Protein AF-A0AAU4QIF9-F1 (afdb_monomer)

Radius of gyration: 19.58 Å; Cα contacts (8 Å, |Δi|>4): 672; chains: 1; bounding box: 44×50×63 Å

Mean predicted aligned error: 5.49 Å

pLDDT: mean 91.84, std 13.31, range [31.39, 98.75]

Structure (mmCIF, N/CA/C/O backbone):
data_AF-A0AAU4QIF9-F1
#
_entry.id   AF-A0AAU4QIF9-F1
#
loop_
_atom_site.group_PDB
_atom_site.id
_atom_site.type_symbol
_atom_site.label_atom_id
_atom_site.label_alt_id
_atom_site.label_comp_id
_atom_site.label_asym_id
_atom_site.label_entity_id
_atom_site.label_seq_id
_atom_site.pdbx_PDB_ins_code
_atom_site.Cartn_x
_atom_site.Cartn_y
_atom_site.Cartn_z
_atom_site.occupancy
_atom_site.B_iso_or_equiv
_atom_site.auth_seq_id
_atom_site.auth_comp_id
_atom_site.auth_asym_id
_atom_site.auth_atom_id
_atom_site.pdbx_PDB_model_num
ATOM 1 N N . MET A 1 1 ? 6.446 5.206 -1.201 1.00 56.91 1 MET A N 1
ATOM 2 C CA . MET A 1 1 ? 7.375 6.109 -0.445 1.00 56.91 1 MET A CA 1
ATOM 3 C C . MET A 1 1 ? 7.806 5.421 0.850 1.00 56.91 1 MET A C 1
ATOM 5 O O . MET A 1 1 ? 7.033 5.364 1.799 1.00 56.91 1 MET A O 1
ATOM 9 N N . LYS A 1 2 ? 9.016 4.847 0.883 1.00 58.34 2 LYS A N 1
ATOM 10 C CA . LYS A 1 2 ? 9.447 3.950 1.972 1.00 58.34 2 LYS A CA 1
ATOM 11 C C . LYS A 1 2 ? 9.928 4.710 3.211 1.00 58.34 2 LYS A C 1
ATOM 13 O O . LYS A 1 2 ? 10.747 5.623 3.102 1.00 58.34 2 LYS A O 1
ATOM 18 N N . ILE A 1 3 ? 9.462 4.294 4.386 1.00 60.69 3 ILE A N 1
ATOM 19 C CA . ILE A 1 3 ? 9.915 4.840 5.671 1.00 60.69 3 ILE A CA 1
ATOM 20 C C . ILE A 1 3 ? 11.332 4.324 5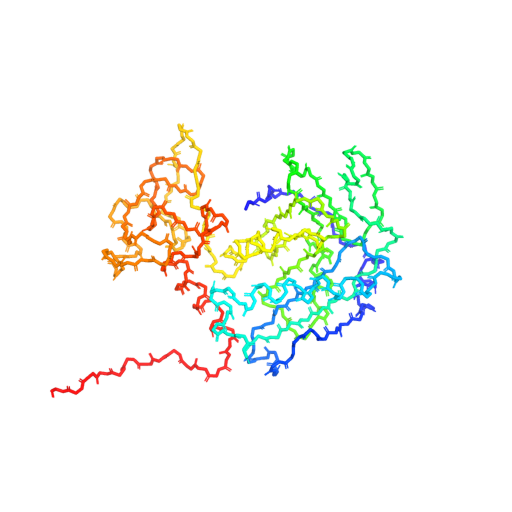.983 1.00 60.69 3 ILE A C 1
ATOM 22 O O . ILE A 1 3 ? 11.599 3.128 5.825 1.00 60.69 3 ILE A O 1
ATOM 26 N N . PRO A 1 4 ? 12.271 5.187 6.417 1.00 55.44 4 PRO A N 1
ATOM 27 C CA . PRO A 1 4 ? 13.568 4.731 6.902 1.00 55.44 4 PRO A CA 1
ATOM 28 C C . PRO A 1 4 ? 13.375 3.846 8.137 1.00 55.44 4 PRO A C 1
ATOM 30 O O . PRO A 1 4 ? 12.692 4.236 9.076 1.00 55.44 4 PRO A O 1
ATOM 33 N N . ARG A 1 5 ? 13.998 2.663 8.143 1.00 53.84 5 ARG A N 1
ATOM 34 C CA . ARG A 1 5 ? 13.892 1.680 9.231 1.00 53.84 5 ARG A CA 1
ATOM 35 C C . ARG A 1 5 ? 14.355 2.310 10.554 1.00 53.84 5 ARG A C 1
ATOM 37 O O . ARG A 1 5 ? 15.558 2.461 10.771 1.00 53.84 5 ARG A O 1
ATOM 44 N N . GLN A 1 6 ? 13.421 2.694 11.419 1.00 54.91 6 GLN A N 1
ATOM 45 C CA . GLN A 1 6 ? 13.709 3.120 12.788 1.00 54.91 6 GLN A CA 1
ATOM 46 C C . GLN A 1 6 ? 13.493 1.938 13.737 1.00 54.91 6 GLN A C 1
ATOM 48 O O . GLN A 1 6 ? 12.706 1.038 13.456 1.00 54.91 6 GLN A O 1
ATOM 53 N N . ALA A 1 7 ? 14.244 1.894 14.838 1.00 57.19 7 ALA A N 1
ATOM 54 C CA . ALA A 1 7 ? 14.015 0.896 15.874 1.00 57.19 7 ALA A CA 1
ATOM 55 C C . ALA A 1 7 ? 12.736 1.274 16.630 1.00 57.19 7 ALA A C 1
ATOM 57 O O . ALA A 1 7 ? 12.753 2.185 17.455 1.00 57.19 7 ALA A O 1
ATOM 58 N N . GLU A 1 8 ? 11.635 0.599 16.317 1.00 72.31 8 GLU A N 1
ATOM 59 C CA . GLU A 1 8 ? 10.369 0.785 17.019 1.00 72.31 8 GLU A CA 1
ATOM 60 C C . GLU A 1 8 ? 10.353 -0.033 18.315 1.00 72.31 8 GLU A C 1
ATOM 62 O O . GLU A 1 8 ? 10.906 -1.135 18.392 1.00 72.31 8 GLU A O 1
ATOM 67 N N . ALA A 1 9 ? 9.742 0.524 19.360 1.00 80.75 9 ALA A N 1
ATOM 68 C CA . ALA A 1 9 ? 9.556 -0.193 20.612 1.00 80.75 9 ALA A CA 1
ATOM 69 C C . ALA A 1 9 ? 8.577 -1.360 20.412 1.00 80.75 9 ALA A C 1
ATOM 71 O O . ALA A 1 9 ? 7.601 -1.249 19.671 1.00 80.75 9 ALA A O 1
ATOM 72 N N . ALA A 1 10 ? 8.828 -2.480 21.094 1.00 87.00 10 ALA A N 1
ATOM 73 C CA . ALA A 1 10 ? 7.867 -3.577 21.131 1.00 87.00 10 ALA A CA 1
ATOM 74 C C . ALA A 1 10 ? 6.561 -3.123 21.819 1.00 87.00 10 ALA A C 1
ATOM 76 O O . ALA A 1 10 ? 6.630 -2.290 22.732 1.00 87.00 10 ALA A O 1
ATOM 77 N N . PRO A 1 11 ? 5.396 -3.684 21.439 1.00 90.69 11 PRO A N 1
ATOM 78 C CA . PRO A 1 11 ? 4.134 -3.385 22.102 1.00 90.69 11 PRO A CA 1
ATOM 79 C C . PRO A 1 11 ? 4.223 -3.699 23.597 1.00 90.69 11 PRO A C 1
ATOM 81 O O . PRO A 1 11 ? 4.868 -4.663 24.020 1.00 90.69 11 PRO A O 1
ATOM 84 N N . SER A 1 12 ? 3.579 -2.879 24.421 1.00 93.75 12 SER A N 1
ATOM 85 C CA . SER A 1 12 ? 3.420 -3.185 25.837 1.00 93.75 12 SER A CA 1
ATOM 86 C C . SER A 1 12 ? 2.403 -4.315 26.032 1.00 93.75 12 SER A C 1
ATOM 88 O O . SER A 1 12 ? 1.578 -4.598 25.167 1.00 93.75 12 SER A O 1
ATOM 90 N N . ARG A 1 13 ? 2.374 -4.916 27.228 1.00 93.69 13 ARG A N 1
ATOM 91 C CA . ARG A 1 13 ? 1.322 -5.891 27.577 1.00 93.69 13 ARG A CA 1
ATOM 92 C C . ARG A 1 13 ? -0.090 -5.316 27.466 1.00 93.69 13 ARG A C 1
ATOM 94 O O . ARG A 1 13 ? -1.023 -6.068 27.215 1.00 93.69 13 ARG A O 1
ATOM 101 N N . ALA A 1 14 ? -0.252 -4.017 27.715 1.00 93.00 14 ALA A N 1
ATOM 102 C CA . ALA A 1 14 ? -1.547 -3.363 27.580 1.00 93.00 14 ALA A CA 1
ATOM 103 C C . ALA A 1 14 ? -1.953 -3.271 26.103 1.00 93.00 14 ALA A C 1
ATOM 105 O O . ALA A 1 14 ? -3.098 -3.573 25.780 1.00 93.00 14 ALA A O 1
ATOM 106 N N . ASP A 1 15 ? -1.005 -2.953 25.216 1.00 92.94 15 ASP A N 1
ATOM 107 C CA . ASP A 1 15 ? -1.234 -2.924 23.767 1.00 92.94 15 ASP A CA 1
ATOM 108 C C . ASP A 1 15 ? -1.614 -4.315 23.240 1.00 92.94 15 ASP A C 1
ATOM 110 O O . ASP A 1 15 ? -2.584 -4.455 22.501 1.00 92.94 15 ASP A O 1
ATOM 114 N N . GLU A 1 16 ? -0.904 -5.363 23.671 1.00 93.12 16 GLU A N 1
ATOM 115 C CA . GLU A 1 16 ? -1.209 -6.752 23.298 1.00 93.12 16 GLU A CA 1
ATOM 116 C C . GLU A 1 16 ? -2.601 -7.192 23.778 1.00 93.12 16 GLU A C 1
ATOM 118 O O . GLU A 1 16 ? -3.333 -7.860 23.048 1.00 93.12 16 GLU A O 1
ATOM 123 N N . GLN A 1 17 ? -2.985 -6.816 25.002 1.00 94.94 17 GLN A N 1
ATOM 124 C CA . GLN A 1 17 ? -4.311 -7.117 25.548 1.00 94.94 17 GLN A CA 1
ATOM 125 C C . GLN A 1 17 ? -5.419 -6.363 24.815 1.00 94.94 17 GLN A C 1
ATOM 127 O O . GLN A 1 17 ? -6.472 -6.943 24.559 1.00 94.94 17 GLN A O 1
ATOM 132 N N . ALA A 1 18 ? -5.187 -5.094 24.473 1.00 94.94 18 ALA A N 1
ATOM 133 C CA . ALA A 1 18 ? -6.124 -4.302 23.687 1.00 94.94 18 ALA A CA 1
ATOM 134 C C . ALA A 1 18 ? -6.298 -4.895 22.282 1.00 94.94 18 ALA A C 1
ATOM 136 O O . ALA A 1 18 ? -7.430 -5.074 21.838 1.00 94.94 18 ALA A O 1
ATOM 137 N N . ALA A 1 19 ? -5.197 -5.296 21.637 1.00 94.81 19 ALA A N 1
ATOM 138 C CA . ALA A 1 19 ? -5.232 -5.992 20.357 1.00 94.81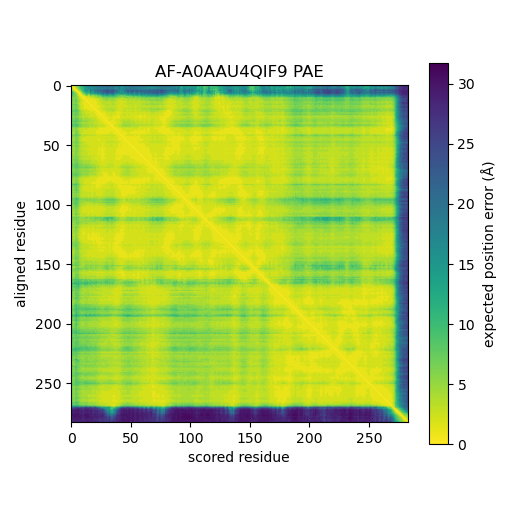 19 ALA A CA 1
ATOM 139 C C . ALA A 1 19 ? -6.032 -7.294 20.441 1.00 94.81 19 ALA A C 1
ATOM 141 O O . ALA A 1 19 ? -6.966 -7.475 19.672 1.00 94.81 19 ALA A O 1
ATOM 142 N N . ALA A 1 20 ? -5.751 -8.161 21.416 1.00 94.88 20 ALA A N 1
ATOM 143 C CA . ALA A 1 20 ? -6.462 -9.431 21.592 1.00 94.88 20 ALA A CA 1
ATOM 144 C C . ALA A 1 20 ? -7.963 -9.280 21.919 1.00 94.88 20 ALA A C 1
ATOM 146 O O . ALA A 1 20 ? -8.724 -10.235 21.770 1.00 94.88 20 ALA A O 1
ATOM 147 N N . ALA A 1 21 ? -8.387 -8.106 22.392 1.00 95.00 21 ALA A N 1
ATOM 148 C CA . ALA A 1 21 ? -9.783 -7.790 22.683 1.00 95.00 21 ALA A CA 1
ATOM 149 C C . ALA A 1 21 ? -10.499 -7.066 21.528 1.00 95.00 21 ALA A C 1
ATOM 151 O O . ALA A 1 21 ? -11.684 -6.760 21.659 1.00 95.00 21 ALA A O 1
ATOM 152 N N . ALA A 1 22 ? -9.801 -6.760 20.430 1.00 95.81 22 ALA A N 1
ATOM 153 C CA . ALA A 1 22 ? -10.359 -6.005 19.319 1.00 95.81 22 ALA A CA 1
ATOM 154 C C . ALA A 1 22 ? -11.413 -6.814 18.552 1.00 95.81 22 ALA A C 1
ATOM 156 O O . ALA A 1 22 ? -11.190 -7.961 18.160 1.00 95.81 22 ALA A O 1
ATOM 157 N N . ASP A 1 23 ? -12.552 -6.180 18.275 1.00 95.56 23 ASP A N 1
ATOM 158 C CA . ASP A 1 23 ? -13.580 -6.766 17.422 1.00 95.56 23 ASP A CA 1
ATOM 159 C C . ASP A 1 23 ? -13.120 -6.773 15.960 1.00 95.56 23 ASP A C 1
ATOM 161 O O . ASP A 1 23 ? -12.682 -5.751 15.425 1.00 95.56 23 ASP A O 1
ATOM 165 N N . VAL A 1 24 ? -13.299 -7.907 15.281 1.00 97.88 24 VAL A N 1
ATOM 166 C CA . VAL A 1 24 ? -13.057 -8.035 13.840 1.00 97.88 24 VAL A CA 1
ATOM 167 C C . VAL A 1 24 ? -14.384 -8.184 13.114 1.00 97.88 24 VAL A C 1
ATOM 169 O O . VAL A 1 24 ? -15.170 -9.089 13.403 1.00 97.88 24 VAL A O 1
ATOM 172 N N . ILE A 1 25 ? -14.636 -7.307 12.143 1.00 96.50 25 ILE A N 1
ATOM 173 C CA . ILE A 1 25 ? -15.870 -7.311 11.357 1.00 96.50 25 ILE A CA 1
ATOM 174 C C . ILE A 1 25 ? -15.570 -7.413 9.858 1.00 96.50 25 ILE A C 1
ATOM 176 O O . ILE A 1 25 ? -14.648 -6.766 9.363 1.00 96.50 25 ILE A O 1
ATOM 180 N N . PRO A 1 26 ? -16.351 -8.187 9.089 1.00 97.75 26 PRO A N 1
ATOM 181 C CA . PRO A 1 26 ? -16.186 -8.223 7.645 1.00 97.75 26 PRO A CA 1
ATOM 182 C C . PRO A 1 26 ? -16.727 -6.937 7.007 1.00 97.75 26 PRO A C 1
ATOM 184 O O . PRO A 1 26 ? -17.886 -6.560 7.210 1.00 97.75 26 PRO A O 1
ATOM 187 N N . ILE A 1 27 ? -15.900 -6.307 6.176 1.00 98.12 27 ILE A N 1
ATOM 188 C CA . ILE A 1 27 ? -16.344 -5.404 5.104 1.00 98.12 27 ILE A CA 1
ATOM 189 C C . ILE A 1 27 ? -16.783 -6.245 3.904 1.00 98.12 27 ILE A C 1
ATOM 191 O O . ILE A 1 27 ? -17.830 -5.999 3.310 1.00 98.12 27 ILE A O 1
ATOM 195 N N . GLN A 1 28 ? -16.018 -7.294 3.598 1.00 98.06 28 GLN A N 1
ATOM 196 C CA . GLN A 1 28 ? -16.351 -8.282 2.584 1.00 98.06 28 GLN A CA 1
ATOM 197 C C . GLN A 1 28 ? -15.886 -9.665 3.044 1.00 98.06 28 GLN A C 1
ATOM 199 O O . GLN A 1 28 ? -14.747 -9.829 3.459 1.00 98.06 28 GLN A O 1
ATOM 204 N N . ASN A 1 29 ? -16.749 -10.672 2.937 1.00 97.50 29 ASN A N 1
ATOM 205 C CA . ASN A 1 29 ? -16.381 -12.070 3.154 1.00 97.50 29 ASN A CA 1
ATOM 206 C C . ASN A 1 29 ? -16.833 -12.873 1.932 1.00 97.50 29 ASN A C 1
ATOM 208 O O . ASN A 1 29 ? -18.031 -13.005 1.680 1.00 97.50 29 ASN A O 1
ATOM 212 N N . SER A 1 30 ? -15.868 -13.345 1.150 1.00 95.75 30 SER A N 1
ATOM 213 C CA . SER A 1 30 ? -16.085 -14.078 -0.097 1.00 95.75 30 SER A CA 1
ATOM 214 C C . SER A 1 30 ? -15.767 -15.574 0.021 1.00 95.75 30 SER A C 1
ATOM 216 O O . SER A 1 30 ? -15.898 -16.317 -0.960 1.00 95.75 30 SER A O 1
ATOM 218 N N . GLY A 1 31 ? -15.359 -16.043 1.203 1.00 95.50 31 GLY A N 1
ATOM 219 C CA . GLY A 1 31 ? -15.089 -17.449 1.485 1.00 95.50 31 GLY A CA 1
ATOM 220 C C . GLY A 1 31 ? -14.053 -17.663 2.594 1.00 95.50 31 GLY A C 1
ATOM 221 O O . GLY A 1 31 ? -13.590 -16.705 3.210 1.00 95.50 31 GLY A O 1
ATOM 222 N N . PRO A 1 32 ? -13.677 -18.927 2.854 1.00 95.19 32 PRO A N 1
ATOM 223 C CA . PRO A 1 32 ? -12.653 -19.266 3.840 1.00 95.19 32 PRO A CA 1
ATOM 224 C C . PRO A 1 32 ? -11.281 -18.664 3.491 1.00 95.19 32 PRO A C 1
ATOM 226 O O . PRO A 1 32 ? -10.864 -18.719 2.335 1.00 95.19 32 PRO A O 1
ATOM 229 N N . SER A 1 33 ? -10.576 -18.132 4.493 1.00 95.44 33 SER A N 1
ATOM 230 C CA . SER A 1 33 ? -9.265 -17.472 4.350 1.00 95.44 33 SER A CA 1
ATOM 231 C C . SER A 1 33 ? -8.156 -18.365 3.773 1.00 95.44 33 SER A C 1
ATOM 233 O O . SER A 1 33 ? -7.215 -17.877 3.171 1.00 95.44 33 SER A O 1
ATOM 235 N N . ASP A 1 34 ? -8.276 -19.692 3.854 1.00 92.75 34 ASP A N 1
ATOM 236 C CA . ASP A 1 34 ? -7.316 -20.619 3.227 1.00 92.75 34 ASP A CA 1
ATOM 237 C C . ASP A 1 34 ? -7.387 -20.659 1.683 1.00 92.75 34 ASP A C 1
ATOM 239 O O . ASP A 1 34 ? -6.524 -21.244 1.025 1.00 92.75 34 ASP A O 1
ATOM 243 N N . SER A 1 35 ? -8.414 -20.038 1.097 1.00 93.69 35 SER A N 1
ATOM 244 C CA . SER A 1 35 ? -8.678 -20.009 -0.346 1.00 93.69 35 SER A CA 1
ATOM 245 C C . SER A 1 35 ? -8.974 -18.600 -0.867 1.00 93.69 35 SER A C 1
ATOM 247 O O . SER A 1 35 ? -9.485 -18.436 -1.981 1.00 93.69 35 SER A O 1
ATOM 249 N N . ARG A 1 36 ? -8.704 -17.569 -0.065 1.00 96.44 36 ARG A N 1
ATOM 250 C CA . ARG A 1 36 ? -8.943 -16.162 -0.391 1.00 96.44 36 ARG A CA 1
ATOM 251 C C . ARG A 1 36 ? -7.683 -15.359 -0.135 1.00 96.44 36 ARG A C 1
ATOM 253 O O . ARG A 1 36 ? -6.782 -15.810 0.553 1.00 96.44 36 ARG A O 1
ATOM 260 N N . PHE A 1 37 ? -7.635 -14.180 -0.735 1.00 97.25 37 PHE A N 1
ATOM 261 C CA . PHE A 1 37 ? -6.682 -13.164 -0.326 1.00 97.25 37 PHE A CA 1
ATOM 262 C C . PHE A 1 37 ? -7.314 -12.358 0.810 1.00 97.25 37 PHE A C 1
ATOM 264 O O . PHE A 1 37 ? -8.383 -11.774 0.615 1.00 97.25 37 PHE A O 1
ATOM 271 N N . ASP A 1 38 ? -6.694 -12.315 1.983 1.00 97.56 38 ASP A N 1
ATOM 272 C CA . ASP A 1 38 ? -7.224 -11.590 3.137 1.00 97.56 38 ASP A CA 1
ATOM 273 C C . ASP A 1 38 ? -6.564 -10.211 3.282 1.00 97.56 38 ASP A C 1
ATOM 275 O O . ASP A 1 38 ? -5.410 -10.071 3.690 1.00 97.56 38 ASP A O 1
ATOM 279 N N . MET A 1 39 ? -7.324 -9.161 2.970 1.00 97.62 39 MET A N 1
ATOM 280 C CA . MET A 1 39 ? -6.938 -7.777 3.231 1.00 97.62 39 MET A CA 1
ATOM 281 C C . MET A 1 39 ? -7.468 -7.338 4.595 1.00 97.62 39 MET A C 1
ATOM 283 O O . MET A 1 39 ? -8.674 -7.352 4.844 1.00 97.62 39 MET A O 1
ATOM 287 N N . VAL A 1 40 ? -6.572 -6.898 5.469 1.00 98.38 40 VAL A N 1
ATOM 288 C CA . VAL A 1 40 ? -6.924 -6.341 6.773 1.00 98.38 40 VAL A CA 1
ATOM 289 C C . VAL A 1 40 ? -6.871 -4.823 6.716 1.00 98.38 40 VAL A C 1
ATOM 291 O O . VAL A 1 40 ? -5.864 -4.238 6.323 1.00 98.38 40 VAL A O 1
ATOM 294 N N . ILE A 1 41 ? -7.953 -4.179 7.141 1.00 98.12 41 ILE A N 1
ATOM 295 C CA . ILE A 1 41 ? -8.017 -2.742 7.364 1.00 98.12 41 ILE A CA 1
ATOM 296 C C . ILE A 1 41 ? -7.974 -2.476 8.868 1.00 98.12 41 ILE A C 1
ATOM 298 O O . ILE A 1 41 ? -8.729 -3.074 9.636 1.00 98.12 41 ILE A O 1
ATOM 302 N N . LEU A 1 42 ? -7.091 -1.570 9.280 1.00 97.62 42 LEU A N 1
ATOM 303 C CA . LEU A 1 42 ? -6.978 -1.075 10.654 1.00 97.62 42 LEU A CA 1
ATOM 304 C C . LEU A 1 42 ? -7.355 0.408 10.692 1.00 97.62 42 LEU A C 1
ATOM 306 O O . LEU A 1 42 ? -7.172 1.113 9.701 1.00 97.62 42 LEU A O 1
ATOM 310 N N . GLY A 1 43 ? -7.838 0.895 11.831 1.00 96.75 43 GLY A N 1
ATOM 311 C CA . GLY A 1 43 ? -7.977 2.328 12.095 1.00 96.75 43 GLY A CA 1
ATOM 312 C C . GLY A 1 43 ? -6.932 2.819 13.090 1.00 96.75 43 GLY A C 1
ATOM 313 O O . GLY A 1 43 ? -6.476 2.046 13.922 1.00 96.75 43 GLY A O 1
ATOM 314 N N . ASP A 1 44 ? -6.586 4.100 13.051 1.00 98.44 44 ASP A N 1
ATOM 315 C CA . ASP A 1 44 ? -5.980 4.773 14.201 1.00 98.44 44 ASP A CA 1
ATOM 316 C C . ASP A 1 44 ? -6.456 6.221 14.316 1.00 98.44 44 ASP A C 1
ATOM 318 O O . ASP A 1 44 ? -6.788 6.865 13.317 1.00 98.44 44 ASP A O 1
ATOM 322 N N . GLY A 1 45 ? -6.533 6.722 15.544 1.00 98.56 45 GLY A N 1
ATOM 323 C CA . GLY A 1 45 ? -7.110 8.024 15.864 1.00 98.56 45 GLY A CA 1
ATOM 324 C C . GLY A 1 45 ? -8.640 8.051 15.901 1.00 98.56 45 GLY A C 1
ATOM 325 O O . GLY A 1 45 ? -9.221 9.136 15.881 1.00 98.56 45 GLY A O 1
ATOM 326 N N . TYR A 1 46 ? -9.308 6.892 15.939 1.00 98.69 46 TYR A N 1
ATOM 327 C CA . TYR A 1 46 ? -10.765 6.795 16.088 1.00 98.69 46 TYR A CA 1
ATOM 328 C C . TYR A 1 46 ? -11.104 6.324 17.499 1.00 98.69 46 TYR A C 1
ATOM 330 O O . TYR A 1 46 ? -10.725 5.234 17.925 1.00 98.69 46 TYR A O 1
ATOM 338 N N . THR A 1 47 ? -11.867 7.130 18.223 1.00 98.62 47 THR A N 1
ATOM 339 C CA . THR A 1 47 ? -12.395 6.770 19.542 1.00 98.62 47 THR A CA 1
ATOM 340 C C . THR A 1 47 ? -13.511 5.730 19.439 1.00 98.62 47 THR A C 1
ATOM 342 O O . THR A 1 47 ? -14.071 5.484 18.368 1.00 98.62 47 THR A O 1
ATOM 345 N N . ALA A 1 48 ? -13.918 5.153 20.574 1.00 98.06 48 ALA A N 1
ATOM 346 C CA . ALA A 1 48 ? -15.004 4.169 20.622 1.00 98.06 48 ALA A CA 1
ATOM 347 C C . ALA A 1 48 ? -16.315 4.684 19.987 1.00 98.06 48 ALA A C 1
ATOM 349 O O . ALA A 1 48 ? -17.038 3.927 19.341 1.00 98.06 48 ALA A O 1
ATOM 350 N N . SER A 1 49 ? -16.608 5.984 20.117 1.00 98.44 49 SER A N 1
ATOM 351 C CA . SER A 1 49 ? -17.771 6.630 19.491 1.00 98.44 49 SER A CA 1
ATOM 352 C C . SER A 1 49 ? -17.638 6.846 17.979 1.00 98.44 49 SER A C 1
ATOM 354 O O . SER A 1 49 ? -18.635 7.116 17.314 1.00 98.44 49 SER A O 1
ATOM 356 N N . GLU A 1 50 ? -16.433 6.724 17.424 1.00 98.69 50 GLU A N 1
ATOM 357 C CA . GLU A 1 50 ? -16.113 6.998 16.017 1.00 98.69 50 GLU A CA 1
ATOM 358 C C . GLU A 1 50 ? -15.923 5.716 15.189 1.00 98.69 50 GLU A C 1
ATOM 360 O O . GLU A 1 50 ? -15.670 5.794 13.990 1.00 98.69 50 GLU A O 1
ATOM 365 N N . MET A 1 51 ? -16.125 4.525 15.767 1.00 97.88 51 MET A N 1
ATOM 366 C CA . MET A 1 51 ? -16.017 3.248 15.038 1.00 97.88 51 MET A CA 1
ATOM 367 C C . MET A 1 51 ? -16.950 3.169 13.817 1.00 97.88 51 MET A C 1
ATOM 369 O O . MET A 1 51 ? -16.626 2.540 12.810 1.00 97.88 51 MET A O 1
ATOM 373 N N . GLY A 1 52 ? -18.098 3.857 13.861 1.00 98.00 52 GLY A N 1
ATOM 374 C CA . GLY A 1 52 ? -18.981 3.998 12.700 1.00 98.00 52 GLY A CA 1
ATOM 375 C C . GLY A 1 52 ? -18.340 4.778 11.544 1.00 98.00 52 GLY A C 1
ATOM 376 O O . GLY A 1 52 ? -18.502 4.392 10.386 1.00 98.00 52 GLY A O 1
ATOM 377 N N . LEU A 1 53 ? -17.574 5.830 11.854 1.00 98.38 53 LEU A N 1
ATOM 378 C CA . LEU A 1 53 ? -16.826 6.612 10.868 1.00 98.38 53 LEU A CA 1
ATOM 379 C C . LEU A 1 53 ? -15.655 5.805 10.298 1.00 98.38 53 LEU A C 1
ATOM 381 O O . LEU A 1 53 ? -15.496 5.765 9.080 1.00 98.38 53 LEU A O 1
ATOM 385 N N . LEU A 1 54 ? -14.899 5.103 11.151 1.00 98.12 54 LEU A N 1
ATOM 386 C CA . LEU A 1 54 ? -13.850 4.183 10.703 1.00 98.12 54 LEU A CA 1
ATOM 387 C C . LEU A 1 54 ? -14.411 3.169 9.702 1.00 98.12 54 LEU A C 1
ATOM 389 O O . LEU A 1 54 ? -13.872 3.014 8.609 1.00 98.12 54 LEU A O 1
ATOM 393 N N . ARG A 1 55 ? -15.539 2.526 10.028 1.00 97.88 55 ARG A N 1
ATOM 394 C CA . ARG A 1 55 ? -16.180 1.563 9.124 1.00 97.88 55 ARG A CA 1
ATOM 395 C C . ARG A 1 55 ? -16.574 2.188 7.789 1.00 97.88 55 ARG A C 1
ATOM 397 O O . ARG A 1 55 ? -16.365 1.568 6.748 1.00 97.88 55 ARG A O 1
ATOM 404 N N . GLN A 1 56 ? -17.132 3.397 7.805 1.00 97.62 56 GLN A N 1
ATOM 405 C CA . GLN A 1 56 ? -17.489 4.116 6.582 1.00 97.62 56 GLN A CA 1
ATOM 406 C C . GLN A 1 56 ? -16.257 4.401 5.714 1.00 97.62 56 GLN A C 1
ATOM 408 O O . GLN A 1 56 ? -16.289 4.186 4.503 1.00 97.62 56 GLN A O 1
ATOM 413 N N . GLN A 1 57 ? -15.169 4.874 6.319 1.00 96.81 57 GLN A N 1
ATOM 414 C CA . GLN A 1 57 ? -13.950 5.211 5.590 1.00 96.81 57 GLN A CA 1
ATOM 415 C C . GLN A 1 57 ? -13.228 3.960 5.090 1.00 96.81 57 GLN A C 1
ATOM 417 O O . GLN A 1 57 ? -12.797 3.933 3.942 1.00 96.81 57 GLN A O 1
ATOM 422 N N . ALA A 1 58 ? -13.190 2.889 5.879 1.00 96.19 58 ALA A N 1
ATOM 423 C CA . ALA A 1 58 ? -12.670 1.596 5.454 1.00 96.19 58 ALA A CA 1
ATOM 424 C C . ALA A 1 58 ? -13.462 1.018 4.264 1.00 96.19 58 ALA A C 1
ATOM 426 O O . ALA A 1 58 ? -12.858 0.564 3.293 1.00 96.19 58 ALA A O 1
ATOM 427 N N . GLN A 1 59 ? -14.800 1.103 4.287 1.00 96.31 59 GLN A N 1
ATOM 428 C CA . GLN A 1 59 ? -15.644 0.723 3.146 1.00 96.31 59 GLN A CA 1
ATOM 429 C C . GLN A 1 59 ? -15.319 1.564 1.906 1.00 96.31 59 GLN A C 1
ATOM 431 O O . GLN A 1 59 ? -15.117 1.006 0.836 1.00 96.31 59 GLN A O 1
ATOM 436 N N . SER A 1 60 ? -15.210 2.887 2.058 1.00 94.12 60 SER A N 1
ATOM 437 C CA . SER A 1 60 ? -14.861 3.794 0.958 1.00 94.12 60 SER A CA 1
ATOM 438 C C . SER A 1 60 ? -13.505 3.444 0.329 1.00 94.12 60 SER A C 1
ATOM 440 O O . SER A 1 60 ? -13.386 3.360 -0.893 1.00 94.12 60 SER A O 1
ATOM 442 N N . LYS A 1 61 ? -12.489 3.146 1.152 1.00 93.06 61 LYS A N 1
ATOM 443 C CA . LYS A 1 61 ? -11.171 2.715 0.660 1.00 93.06 61 LYS A CA 1
ATOM 444 C C . LYS A 1 61 ? -11.240 1.374 -0.056 1.00 93.06 61 LYS A C 1
ATOM 446 O O . LYS A 1 61 ? -10.607 1.214 -1.097 1.00 93.06 61 LYS A O 1
ATOM 451 N N . TRP A 1 62 ? -12.030 0.431 0.455 1.00 94.88 62 TRP A N 1
ATOM 452 C CA . TRP A 1 62 ? -12.262 -0.824 -0.248 1.00 94.88 62 TRP A CA 1
ATOM 453 C C . TRP A 1 62 ? -12.985 -0.616 -1.582 1.00 94.88 62 TRP A C 1
ATOM 455 O O . TRP A 1 62 ? -12.598 -1.226 -2.575 1.00 94.88 62 TRP A O 1
ATOM 465 N N . ASP A 1 63 ? -13.991 0.252 -1.653 1.00 93.75 63 ASP A N 1
ATOM 466 C CA . ASP A 1 63 ? -14.723 0.532 -2.894 1.00 93.75 63 ASP A CA 1
ATOM 467 C C . ASP A 1 63 ? -13.807 1.139 -3.977 1.00 93.75 63 ASP A C 1
ATOM 469 O O . ASP A 1 63 ? -13.888 0.751 -5.145 1.00 93.75 63 ASP A O 1
ATOM 473 N N . GLU A 1 64 ? -12.875 2.013 -3.588 1.00 91.06 64 GLU A N 1
ATOM 474 C CA . GLU A 1 64 ? -11.835 2.555 -4.476 1.00 91.06 64 GLU A CA 1
ATOM 475 C C . GLU A 1 64 ? -10.843 1.471 -4.940 1.00 91.06 64 GLU A C 1
ATOM 477 O O . GLU A 1 64 ? -10.590 1.314 -6.139 1.00 91.06 64 GLU A O 1
ATOM 482 N N . LEU A 1 65 ? -10.308 0.680 -4.003 1.00 92.31 65 LEU A N 1
ATOM 483 C CA . LEU A 1 65 ? -9.371 -0.410 -4.294 1.00 92.31 65 LEU A CA 1
ATOM 484 C C . LEU A 1 65 ? -9.993 -1.437 -5.241 1.00 92.31 65 LEU A C 1
ATOM 486 O O . LEU A 1 65 ? -9.444 -1.723 -6.298 1.00 92.31 65 LEU A O 1
ATOM 490 N N . SER A 1 66 ? -11.176 -1.939 -4.897 1.00 93.44 66 SER A N 1
ATOM 491 C CA . SER A 1 66 ? -11.885 -3.023 -5.589 1.00 93.44 66 SER A CA 1
ATOM 492 C C . SER A 1 66 ? -12.445 -2.666 -6.970 1.00 93.44 66 SER A C 1
ATOM 494 O O . SER A 1 66 ? -13.082 -3.509 -7.605 1.00 93.44 66 SER A O 1
ATOM 496 N N . THR A 1 67 ? -12.245 -1.431 -7.428 1.00 93.12 67 THR A N 1
ATOM 497 C CA . THR A 1 67 ? -12.555 -0.975 -8.793 1.00 93.12 67 THR A CA 1
ATOM 498 C C . THR A 1 67 ? -11.300 -0.601 -9.586 1.00 93.12 67 THR A C 1
ATOM 500 O O . THR A 1 67 ? -11.399 -0.187 -10.739 1.00 93.12 67 THR A O 1
ATOM 503 N N . THR A 1 68 ? -10.116 -0.777 -8.995 1.00 91.69 68 THR A N 1
ATOM 504 C CA . THR A 1 68 ? -8.826 -0.474 -9.616 1.00 91.69 68 THR A CA 1
ATOM 505 C C . THR A 1 68 ? -8.069 -1.760 -9.940 1.00 91.69 68 THR A C 1
ATOM 507 O O . THR A 1 68 ? -7.947 -2.647 -9.098 1.00 91.69 68 THR A O 1
ATOM 510 N N . ALA A 1 69 ? -7.501 -1.853 -11.143 1.00 93.12 69 ALA A N 1
ATOM 511 C CA . ALA A 1 69 ? -6.690 -3.003 -11.527 1.00 93.12 69 ALA A CA 1
ATOM 512 C C . ALA A 1 69 ? -5.429 -3.156 -10.645 1.00 93.12 69 ALA A C 1
ATOM 514 O O . ALA A 1 69 ? -4.773 -2.153 -10.345 1.00 93.12 69 ALA A O 1
ATOM 515 N N . PRO A 1 70 ? -5.049 -4.391 -10.260 1.00 93.06 70 PRO A N 1
ATOM 516 C CA . PRO A 1 70 ? -5.696 -5.666 -10.609 1.00 93.06 70 PRO A CA 1
ATOM 517 C C . PRO A 1 70 ? -6.743 -6.151 -9.587 1.00 93.06 70 PRO A C 1
ATOM 519 O O . PRO A 1 70 ? -7.239 -7.269 -9.698 1.00 93.06 70 PRO A O 1
ATOM 522 N N . TRP A 1 71 ? -7.068 -5.361 -8.562 1.00 94.06 71 TRP A N 1
ATOM 523 C CA . TRP A 1 71 ? -7.982 -5.760 -7.484 1.00 94.06 71 TRP A CA 1
ATOM 524 C C . TRP A 1 71 ? -9.410 -6.020 -7.972 1.00 94.06 71 TRP A C 1
ATOM 526 O O . TRP A 1 71 ? -10.086 -6.910 -7.457 1.00 94.06 71 TRP A O 1
ATOM 536 N N . ASP A 1 72 ? -9.855 -5.272 -8.980 1.00 95.06 72 ASP A N 1
ATOM 537 C CA . ASP A 1 72 ? -11.155 -5.426 -9.639 1.00 95.06 72 ASP A CA 1
ATOM 538 C C . ASP A 1 72 ? -11.415 -6.861 -10.133 1.00 95.06 72 ASP A C 1
ATOM 540 O O . ASP A 1 72 ? -12.482 -7.427 -9.878 1.00 95.06 72 ASP A O 1
ATOM 544 N N . LYS A 1 73 ? -10.412 -7.490 -10.751 1.00 95.19 73 LYS A N 1
ATOM 545 C CA . LYS A 1 73 ? -10.439 -8.875 -11.241 1.00 95.19 73 LYS A CA 1
ATOM 546 C C . LYS A 1 73 ? -10.640 -9.899 -10.123 1.00 95.19 73 LYS A C 1
ATOM 548 O O . LYS A 1 73 ? -11.314 -10.904 -10.337 1.00 95.19 73 LYS A O 1
ATOM 553 N N . TYR A 1 74 ? -10.079 -9.651 -8.939 1.00 95.31 74 TYR A N 1
ATOM 554 C CA . TYR A 1 74 ? -10.121 -10.576 -7.800 1.00 95.31 74 TYR A CA 1
ATOM 555 C C . TYR A 1 74 ? -11.164 -10.203 -6.753 1.00 95.31 74 TYR A C 1
ATOM 557 O O . TYR A 1 74 ? -11.193 -10.819 -5.690 1.00 95.31 74 TYR A O 1
ATOM 565 N N . ARG A 1 75 ? -12.042 -9.226 -7.019 1.00 94.88 75 ARG A N 1
ATOM 566 C CA . ARG A 1 75 ? -13.013 -8.735 -6.031 1.00 94.88 75 ARG A CA 1
ATOM 567 C C . ARG A 1 75 ? -13.789 -9.866 -5.353 1.00 94.88 75 ARG A C 1
ATOM 569 O O . ARG A 1 75 ? -14.010 -9.804 -4.153 1.00 94.88 75 ARG A O 1
ATOM 576 N N . GLN A 1 76 ? -14.178 -10.909 -6.088 1.00 95.19 76 GLN A N 1
ATOM 577 C CA . GLN A 1 76 ? -14.931 -12.057 -5.556 1.00 95.19 76 GLN A CA 1
ATOM 578 C C . GLN A 1 76 ? -14.069 -13.115 -4.842 1.00 95.19 76 GLN A C 1
ATOM 580 O O . GLN A 1 76 ? -14.601 -14.094 -4.327 1.00 95.19 76 GLN A O 1
ATOM 585 N N . ASN A 1 77 ? -12.751 -12.934 -4.812 1.00 96.44 77 ASN A N 1
ATOM 586 C CA . ASN A 1 77 ? -11.776 -13.831 -4.194 1.00 96.44 77 ASN A CA 1
ATOM 587 C C . ASN A 1 77 ? -10.995 -13.163 -3.052 1.00 96.44 77 ASN A C 1
ATOM 589 O O . ASN A 1 77 ? -10.049 -13.753 -2.531 1.00 96.44 77 ASN A O 1
ATOM 593 N N . ILE A 1 78 ? -11.395 -11.954 -2.658 1.00 97.31 78 ILE A N 1
ATOM 594 C CA . ILE A 1 78 ? -10.780 -11.200 -1.570 1.00 97.31 78 ILE A CA 1
ATOM 595 C C . ILE A 1 78 ? -11.727 -11.182 -0.370 1.00 97.31 78 ILE A C 1
ATOM 597 O O . ILE A 1 78 ? -12.935 -10.954 -0.506 1.00 97.31 78 ILE A O 1
ATOM 601 N N . ASN A 1 79 ? -11.187 -11.427 0.814 1.00 98.38 79 ASN A N 1
ATOM 602 C CA . ASN A 1 79 ? -11.819 -11.066 2.073 1.00 98.38 79 ASN A CA 1
ATOM 603 C C . ASN A 1 79 ? -11.279 -9.708 2.519 1.00 98.38 79 ASN A C 1
ATOM 605 O O . ASN A 1 79 ? -10.100 -9.414 2.336 1.00 98.38 79 ASN A O 1
ATOM 609 N N . VAL A 1 80 ? -12.141 -8.889 3.115 1.00 98.38 80 VAL A N 1
ATOM 610 C CA . VAL A 1 80 ? -11.762 -7.611 3.715 1.00 98.38 80 VAL A CA 1
ATOM 611 C C . VAL A 1 80 ? -12.253 -7.583 5.149 1.00 98.38 80 VAL A C 1
ATOM 613 O O . VAL A 1 80 ? -13.463 -7.535 5.402 1.00 98.38 80 VAL A O 1
ATOM 616 N N . TRP A 1 81 ? -11.305 -7.602 6.076 1.00 98.69 81 TRP A N 1
ATOM 617 C CA . TRP A 1 81 ? -11.546 -7.592 7.513 1.00 98.69 81 TRP A CA 1
ATOM 618 C C . TRP A 1 81 ? -11.211 -6.220 8.072 1.00 98.69 81 TRP A C 1
ATOM 620 O O . TRP A 1 81 ? -10.096 -5.744 7.900 1.00 98.69 81 TRP A O 1
ATOM 630 N N . LEU A 1 82 ? -12.156 -5.586 8.756 1.00 98.62 82 LEU A N 1
ATOM 631 C CA . LEU A 1 82 ? -11.885 -4.406 9.564 1.00 98.62 82 LEU A CA 1
ATOM 632 C C . LEU A 1 82 ? -11.645 -4.844 11.006 1.00 98.62 82 LEU A C 1
ATOM 634 O O . LEU A 1 82 ? -12.526 -5.455 11.612 1.00 98.62 82 LEU A O 1
ATOM 638 N N . VAL A 1 83 ? -10.480 -4.509 11.552 1.00 98.44 83 VAL A N 1
ATOM 639 C CA . VAL A 1 83 ? -10.206 -4.644 12.987 1.00 98.44 83 VAL A CA 1
ATOM 640 C C . VAL A 1 83 ? -10.518 -3.310 13.654 1.00 98.44 83 VAL A C 1
ATOM 642 O O . VAL A 1 83 ? -9.962 -2.272 13.285 1.00 98.44 83 VAL A O 1
ATOM 645 N N . ASN A 1 84 ? -11.419 -3.328 14.633 1.00 95.62 84 ASN A N 1
ATOM 646 C CA . ASN A 1 84 ? -11.790 -2.148 15.404 1.00 95.62 84 ASN A CA 1
ATOM 647 C C . ASN A 1 84 ? -10.693 -1.825 16.417 1.00 95.62 84 ASN A C 1
ATOM 649 O O . ASN A 1 84 ? -10.677 -2.327 17.540 1.00 95.62 84 ASN A O 1
ATOM 653 N N . VAL A 1 85 ? -9.779 -0.960 16.003 1.00 97.75 85 VAL A N 1
ATOM 654 C CA . VAL A 1 85 ? -8.746 -0.395 16.862 1.00 97.75 85 VAL A CA 1
ATOM 655 C C . VAL A 1 85 ? -9.310 0.862 17.528 1.00 97.75 85 VAL A C 1
ATOM 657 O O . VAL A 1 85 ? -9.649 1.829 16.847 1.00 97.75 85 VAL A O 1
ATOM 660 N N . VAL A 1 86 ? -9.436 0.847 18.855 1.00 98.12 86 VAL A N 1
ATOM 661 C CA . VAL A 1 86 ? -9.989 1.973 19.622 1.00 98.12 86 VAL A CA 1
ATOM 662 C C . VAL A 1 86 ? -8.856 2.833 20.174 1.00 98.12 86 VAL A 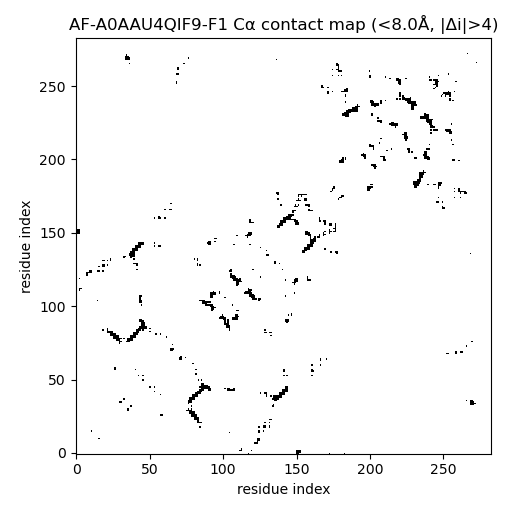C 1
ATOM 664 O O . VAL A 1 86 ? -8.084 2.380 21.015 1.00 98.12 86 VAL A O 1
ATOM 667 N N . SER A 1 87 ? -8.790 4.088 19.739 1.00 98.44 87 SER A N 1
ATOM 668 C CA . SER A 1 87 ? -7.835 5.088 20.226 1.00 98.44 87 SER A CA 1
ATOM 669 C C . SER A 1 87 ? -8.409 5.894 21.399 1.00 98.44 87 SER A C 1
ATOM 671 O O . SER A 1 87 ? -9.618 6.133 21.472 1.00 98.44 87 SER A O 1
ATOM 673 N N . ASN A 1 88 ? -7.548 6.365 22.307 1.00 98.19 88 ASN A N 1
ATOM 674 C CA . ASN A 1 88 ? -7.968 7.205 23.437 1.00 98.19 88 ASN A CA 1
ATOM 675 C C . ASN A 1 88 ? -8.355 8.621 22.994 1.00 98.19 88 ASN A C 1
ATOM 677 O O . ASN A 1 88 ? -9.223 9.255 23.600 1.00 98.19 88 ASN A O 1
ATOM 681 N N . GLN A 1 89 ? -7.717 9.126 21.938 1.00 98.56 89 GLN A N 1
ATOM 682 C CA . GLN A 1 89 ? -7.981 10.444 21.380 1.00 98.56 89 GLN A CA 1
ATOM 683 C C . GLN A 1 89 ? -8.332 10.376 19.896 1.00 98.56 89 GLN A C 1
ATOM 685 O O . GLN A 1 89 ? -7.857 9.522 19.153 1.00 98.56 89 GLN A O 1
ATOM 690 N N . SER A 1 90 ? -9.184 11.318 19.491 1.00 98.62 90 SER A N 1
ATOM 691 C CA . SER A 1 90 ? -9.570 11.527 18.100 1.00 98.62 90 SER A CA 1
ATOM 692 C C . SER A 1 90 ? -8.486 12.317 17.356 1.00 98.62 90 SER A C 1
ATOM 694 O O . SER A 1 90 ? -7.989 13.327 17.879 1.00 98.62 90 SER A O 1
ATOM 696 N N . GLY A 1 91 ? -8.152 11.877 16.142 1.00 98.44 91 GLY A N 1
ATOM 697 C CA . GLY A 1 91 ? -7.116 12.463 15.290 1.00 98.44 91 GLY A CA 1
ATOM 698 C C . GLY A 1 91 ? -5.784 11.715 15.356 1.00 98.44 91 GLY A C 1
ATOM 699 O O . GLY A 1 91 ? -5.643 10.756 16.105 1.00 98.44 91 GLY A O 1
ATOM 700 N N . VAL A 1 92 ? -4.804 12.181 14.584 1.00 98.31 92 VAL A N 1
ATOM 701 C CA . VAL A 1 92 ? -3.428 11.651 14.542 1.00 98.31 92 VAL A CA 1
ATOM 702 C C . VAL A 1 92 ? -2.423 12.727 14.959 1.00 98.31 92 VAL A C 1
ATOM 704 O O . VAL A 1 92 ? -2.762 13.916 15.012 1.00 98.31 92 VAL A O 1
ATOM 707 N N . ASP A 1 93 ? -1.186 12.333 15.246 1.00 98.12 93 ASP A N 1
ATOM 708 C CA . ASP A 1 93 ? -0.106 13.272 15.546 1.00 98.12 93 ASP A CA 1
ATOM 709 C C . ASP A 1 93 ? 0.175 14.210 14.360 1.00 98.12 93 ASP A C 1
ATOM 711 O O . ASP A 1 93 ? 0.094 13.838 13.184 1.00 98.12 93 ASP A O 1
ATOM 715 N N . ASN A 1 94 ? 0.560 15.445 14.684 1.00 97.25 94 ASN A N 1
ATOM 716 C CA . ASN A 1 94 ? 0.900 16.511 13.742 1.00 97.25 94 ASN A CA 1
ATOM 717 C C . ASN A 1 94 ? -0.247 16.949 12.801 1.00 97.25 94 ASN A C 1
ATOM 719 O O . ASN A 1 94 ? 0.003 17.507 11.727 1.00 97.25 94 ASN A O 1
ATOM 723 N N . ASP A 1 95 ? -1.501 16.746 13.220 1.00 97.00 95 ASP A N 1
ATOM 724 C CA . ASP A 1 95 ? -2.717 17.215 12.545 1.00 97.00 95 ASP A CA 1
ATOM 725 C C . ASP A 1 95 ? -3.708 17.818 13.575 1.00 97.00 95 ASP A C 1
ATOM 727 O O . ASP A 1 95 ? -3.972 17.204 14.617 1.00 97.00 95 ASP A O 1
ATOM 731 N N . PRO A 1 96 ? -4.248 19.043 13.372 1.00 93.88 96 PRO A N 1
ATOM 732 C CA . PRO A 1 96 ? -4.180 19.899 12.176 1.00 93.88 96 PRO A CA 1
ATOM 733 C C . PRO A 1 96 ? -2.863 20.663 11.970 1.00 93.88 96 PRO A C 1
ATOM 735 O O . PRO A 1 96 ? -2.668 21.278 10.923 1.00 93.88 96 PRO A O 1
ATOM 738 N N . THR A 1 97 ? -1.967 20.670 12.956 1.00 91.88 97 THR A N 1
ATOM 739 C CA . THR A 1 97 ? -0.686 21.389 12.893 1.00 91.88 97 THR A CA 1
ATOM 740 C C . THR A 1 97 ? 0.438 20.540 13.469 1.00 91.88 97 THR A C 1
ATOM 742 O O . THR A 1 97 ? 0.220 19.779 14.411 1.00 91.88 97 THR A O 1
ATOM 745 N N . GLU A 1 98 ? 1.650 20.716 12.946 1.00 93.44 98 GLU A N 1
ATOM 746 C CA . GLU A 1 98 ? 2.859 20.080 13.477 1.00 93.44 98 GLU A CA 1
ATOM 747 C C . GLU A 1 98 ? 3.056 20.417 14.968 1.00 93.44 98 GLU A C 1
ATOM 749 O O . GLU A 1 98 ? 2.813 21.547 15.401 1.00 93.44 98 GLU A O 1
ATOM 754 N N . GLY A 1 99 ? 3.448 19.421 15.764 1.00 93.12 99 GLY A N 1
ATOM 755 C CA . GLY A 1 99 ? 3.604 19.519 17.218 1.00 93.12 99 GLY A CA 1
ATOM 756 C C . GLY A 1 99 ? 2.362 19.139 18.033 1.00 93.12 99 GLY A C 1
ATOM 757 O O . GLY A 1 99 ? 2.447 19.059 19.259 1.00 93.12 99 GLY A O 1
ATOM 758 N N . VAL A 1 100 ? 1.217 18.881 17.393 1.00 96.31 100 VAL A N 1
ATOM 759 C CA . VAL A 1 100 ? 0.064 18.256 18.062 1.00 96.31 100 VAL A CA 1
ATOM 760 C C . VAL A 1 100 ? 0.380 16.787 18.331 1.00 96.31 100 VAL A C 1
ATOM 762 O O . VAL A 1 100 ? 0.778 16.076 17.416 1.00 96.31 100 VAL A O 1
ATOM 765 N N . SER A 1 101 ? 0.155 16.334 19.564 1.00 97.06 101 SER A N 1
ATOM 766 C CA . SER A 1 101 ? 0.261 14.922 19.942 1.00 97.06 101 SER A CA 1
ATOM 767 C C . SER A 1 101 ? -1.089 14.393 20.426 1.00 97.06 101 SER A C 1
ATOM 769 O O . SER A 1 101 ? -1.842 15.103 21.104 1.00 97.06 101 SER A O 1
ATOM 771 N N . ARG A 1 102 ? -1.399 13.164 20.027 1.00 97.50 102 ARG A N 1
ATOM 772 C CA . ARG A 1 102 ? -2.623 12.411 20.245 1.00 97.50 102 ARG A CA 1
ATOM 773 C C . ARG A 1 102 ? -2.252 11.035 20.790 1.00 97.50 102 ARG A C 1
ATOM 775 O O . ARG A 1 102 ? -1.501 10.286 20.180 1.00 97.50 102 ARG A O 1
ATOM 782 N N . ASP A 1 103 ? -2.836 10.687 21.926 1.00 97.38 103 ASP A N 1
ATOM 783 C CA . ASP A 1 103 ? -2.770 9.341 22.486 1.00 97.38 103 ASP A CA 1
ATOM 784 C C . ASP A 1 103 ? -3.635 8.397 21.637 1.00 97.38 103 ASP A C 1
ATOM 786 O O . ASP A 1 103 ? -4.866 8.331 21.772 1.00 97.38 103 ASP A O 1
ATOM 790 N N . THR A 1 104 ? -2.977 7.738 20.689 1.00 98.19 104 THR A N 1
ATOM 791 C CA . THR A 1 104 ? -3.584 6.869 19.685 1.00 98.19 104 THR A CA 1
ATOM 792 C C . THR A 1 104 ? -3.089 5.440 19.846 1.00 98.19 104 THR A C 1
ATOM 794 O O . THR A 1 104 ? -2.092 5.165 20.503 1.00 98.19 104 THR A O 1
ATOM 797 N N . ALA A 1 105 ? -3.844 4.490 19.307 1.00 97.50 105 ALA A N 1
ATOM 798 C CA . ALA A 1 105 ? -3.606 3.082 19.585 1.00 97.50 105 ALA A CA 1
ATOM 799 C C . ALA A 1 105 ? -2.412 2.542 18.794 1.00 97.50 105 ALA A C 1
ATOM 801 O O . ALA A 1 105 ? -1.738 1.635 19.276 1.00 97.50 105 ALA A O 1
ATOM 802 N N . LEU A 1 106 ? -2.154 3.080 17.597 1.00 97.56 106 LEU A N 1
ATOM 803 C CA . LEU A 1 106 ? -1.048 2.674 16.725 1.00 97.56 106 LEU A CA 1
ATOM 804 C C . LEU A 1 106 ? 0.041 3.750 16.610 1.00 97.56 106 LEU A C 1
ATOM 806 O O . LEU A 1 106 ? 0.961 3.569 15.817 1.00 97.56 106 LEU A O 1
ATOM 810 N N . ASP A 1 107 ? -0.033 4.825 17.397 1.00 96.62 107 ASP A N 1
ATOM 811 C CA . ASP A 1 107 ? 0.892 5.966 17.372 1.00 96.62 107 ASP A CA 1
ATOM 812 C C . ASP A 1 107 ? 0.994 6.623 15.983 1.00 96.62 107 ASP A C 1
ATOM 814 O O . ASP A 1 107 ? 2.088 6.942 15.505 1.00 96.62 107 ASP A O 1
ATOM 818 N N . MET A 1 108 ? -0.138 6.773 15.283 1.00 97.12 108 MET A N 1
ATOM 819 C CA . MET A 1 108 ? -0.120 7.298 13.924 1.00 97.12 108 MET A CA 1
ATOM 820 C C . MET A 1 108 ? 0.148 8.813 13.882 1.00 97.12 108 MET A C 1
ATOM 822 O O . MET A 1 108 ? -0.458 9.582 14.629 1.00 97.12 108 MET A O 1
ATOM 826 N N . GLY A 1 109 ? 1.006 9.267 12.960 1.00 96.94 109 GLY A N 1
ATOM 827 C CA . GLY A 1 109 ? 1.408 10.672 12.853 1.00 96.94 109 GLY A CA 1
ATOM 828 C C . GLY A 1 109 ? 2.031 11.085 11.524 1.00 96.94 109 GLY A C 1
ATOM 829 O O . GLY A 1 109 ? 2.649 10.278 10.829 1.00 96.94 109 GLY A O 1
ATOM 830 N N . PHE A 1 110 ? 1.885 12.366 11.172 1.00 96.25 110 PHE A N 1
ATOM 831 C CA . PHE A 1 110 ? 2.548 12.966 10.006 1.00 96.25 110 PHE A CA 1
ATOM 832 C C . PHE A 1 110 ? 4.013 13.352 10.277 1.00 96.25 110 PHE A C 1
ATOM 834 O O . PHE A 1 110 ? 4.464 13.352 11.422 1.00 96.25 110 PHE A O 1
ATOM 841 N N . PHE A 1 111 ? 4.723 13.788 9.226 1.00 92.94 111 PHE A N 1
ATOM 842 C CA . PHE A 1 111 ? 6.087 14.349 9.265 1.00 92.94 111 PHE A CA 1
ATOM 843 C C . PHE A 1 111 ? 7.210 13.356 9.584 1.00 92.94 111 PHE A C 1
ATOM 845 O O . PHE A 1 111 ? 8.330 13.753 9.925 1.00 92.94 111 PHE A O 1
ATOM 852 N N . CYS A 1 112 ? 6.979 12.058 9.404 1.00 87.38 112 CYS A N 1
ATOM 853 C CA . CYS A 1 112 ? 8.053 11.083 9.565 1.00 87.38 112 CYS A CA 1
ATOM 854 C C . CYS A 1 112 ? 9.193 11.361 8.585 1.00 87.38 112 CYS A C 1
ATOM 856 O O . CYS A 1 112 ? 8.972 11.677 7.414 1.00 87.38 112 CYS A O 1
ATOM 858 N N . GLY A 1 113 ? 10.434 11.249 9.062 1.00 83.00 113 GLY A N 1
ATOM 859 C CA . GLY A 1 113 ? 11.608 11.547 8.238 1.00 83.00 113 GLY A CA 1
ATOM 860 C C . GLY A 1 113 ? 11.650 12.991 7.713 1.00 83.00 113 GLY A C 1
ATOM 861 O O . GLY A 1 113 ? 12.353 13.246 6.740 1.00 83.00 113 GLY A O 1
ATOM 862 N N . GLY A 1 114 ? 10.898 13.920 8.323 1.00 85.31 114 GLY A N 1
ATOM 863 C CA . GLY A 1 114 ? 10.826 15.328 7.921 1.00 85.31 114 GLY A CA 1
ATOM 864 C C . GLY A 1 114 ? 9.954 15.600 6.691 1.00 85.31 114 GLY A C 1
ATOM 865 O O . GLY A 1 114 ? 9.996 16.702 6.149 1.00 85.31 114 GLY A O 1
ATOM 866 N N . LEU A 1 115 ? 9.178 14.617 6.225 1.00 86.81 115 LEU A N 1
ATOM 867 C CA . LEU A 1 115 ? 8.312 14.753 5.055 1.00 86.81 115 LEU A CA 1
ATOM 868 C C . LEU A 1 115 ? 6.852 14.866 5.488 1.00 86.81 115 LEU A C 1
ATOM 870 O O . LEU A 1 115 ? 6.265 13.896 5.956 1.00 86.81 115 LEU A O 1
ATOM 874 N N . GLU A 1 116 ? 6.248 16.035 5.272 1.00 90.75 116 GLU A N 1
ATOM 875 C CA . GLU A 1 116 ? 4.897 16.363 5.755 1.00 90.75 116 GLU A CA 1
ATOM 876 C C . GLU A 1 116 ? 3.836 15.305 5.425 1.00 90.75 116 GLU A C 1
ATOM 878 O O . GLU A 1 116 ? 3.003 14.987 6.266 1.00 90.75 116 GLU A O 1
ATOM 883 N N . ARG A 1 117 ? 3.869 14.742 4.214 1.00 90.62 117 ARG A N 1
ATOM 884 C CA . ARG A 1 117 ? 2.853 13.792 3.734 1.00 90.62 117 ARG A CA 1
ATOM 885 C C . ARG A 1 117 ? 3.045 12.349 4.207 1.00 90.62 117 ARG A C 1
ATOM 887 O O . ARG A 1 117 ? 2.185 11.521 3.911 1.00 90.62 117 ARG A O 1
ATOM 894 N N . LEU A 1 118 ? 4.166 12.027 4.858 1.00 91.44 118 LEU A N 1
ATOM 895 C CA . LEU A 1 118 ? 4.393 10.685 5.389 1.00 91.44 118 LEU A CA 1
ATOM 896 C C . LEU A 1 118 ? 3.598 10.517 6.678 1.00 91.44 118 LEU A C 1
ATOM 898 O O . LEU A 1 118 ? 3.916 11.151 7.679 1.00 91.44 118 LEU A O 1
ATOM 902 N N . LEU A 1 119 ? 2.574 9.669 6.607 1.00 95.00 119 LEU A N 1
ATOM 903 C CA . LEU A 1 119 ? 1.717 9.275 7.719 1.00 95.00 119 LEU A CA 1
ATOM 904 C C . LEU A 1 119 ? 2.185 7.907 8.221 1.00 95.00 119 LEU A C 1
ATOM 906 O O . LEU A 1 119 ? 1.946 6.904 7.561 1.00 95.00 119 LEU A O 1
ATOM 910 N N . CYS A 1 120 ? 2.881 7.844 9.342 1.00 94.12 120 CYS A N 1
ATOM 911 C CA . CYS A 1 120 ? 3.444 6.598 9.874 1.00 94.12 120 CYS A CA 1
ATOM 912 C C . CYS A 1 120 ? 2.684 6.153 11.103 1.00 94.12 120 CYS A C 1
ATOM 914 O O . CYS A 1 120 ? 1.939 6.941 11.659 1.00 94.12 120 CYS A O 1
ATOM 916 N N . LEU A 1 121 ? 2.904 4.914 11.512 1.00 95.31 121 LEU A N 1
ATOM 917 C CA . LEU A 1 121 ? 2.402 4.255 12.710 1.00 95.31 121 LEU A CA 1
ATOM 918 C C . LEU A 1 121 ? 3.490 3.326 13.277 1.00 95.31 121 LEU A C 1
ATOM 920 O O . LEU A 1 121 ? 4.525 3.131 12.640 1.00 95.31 121 LEU A O 1
ATOM 924 N N . SER A 1 122 ? 3.219 2.700 14.419 1.00 95.12 122 SER A N 1
ATOM 925 C CA . SER A 1 122 ? 4.006 1.598 14.983 1.00 95.12 122 SER A CA 1
ATOM 926 C C . SER A 1 122 ? 3.677 0.255 14.304 1.00 95.12 122 SER A C 1
ATOM 928 O O . SER A 1 122 ? 2.603 -0.316 14.534 1.00 95.12 122 SER A O 1
ATOM 930 N N . GLU A 1 123 ? 4.599 -0.292 13.495 1.00 93.62 123 GLU A N 1
ATOM 931 C CA . GLU A 1 123 ? 4.411 -1.575 12.793 1.00 93.62 123 GLU A CA 1
ATOM 932 C C . GLU A 1 123 ? 4.108 -2.734 13.761 1.00 93.62 123 GLU A C 1
ATOM 934 O O . GLU A 1 123 ? 3.163 -3.482 13.492 1.00 93.62 123 GLU A O 1
ATOM 939 N N . PRO A 1 124 ? 4.816 -2.902 14.901 1.00 94.69 124 PRO A N 1
ATOM 940 C CA . PRO A 1 124 ? 4.520 -3.974 15.843 1.00 94.69 124 PRO A CA 1
ATOM 941 C C . PRO A 1 124 ? 3.107 -3.902 16.425 1.00 94.69 124 PRO A C 1
ATOM 943 O O . PRO A 1 124 ? 2.451 -4.937 16.556 1.00 94.69 124 PRO A O 1
ATOM 946 N N . LYS A 1 125 ? 2.613 -2.698 16.754 1.00 96.81 125 LYS A N 1
ATOM 947 C CA . LYS A 1 125 ? 1.240 -2.533 17.250 1.00 96.81 125 LYS A CA 1
ATOM 948 C C . LYS A 1 125 ? 0.237 -2.884 16.153 1.00 96.81 125 LYS A C 1
ATOM 950 O O . LYS A 1 125 ? -0.654 -3.698 16.387 1.00 96.81 125 LYS A O 1
ATOM 955 N N . ALA A 1 126 ? 0.418 -2.359 14.939 1.00 96.88 126 ALA A N 1
ATOM 956 C CA . ALA A 1 126 ? -0.454 -2.671 13.806 1.00 96.88 126 ALA A CA 1
ATOM 957 C C . ALA A 1 126 ? -0.501 -4.179 13.502 1.00 96.88 126 ALA A C 1
ATOM 959 O O . ALA A 1 126 ? -1.579 -4.737 13.302 1.00 96.88 126 ALA A O 1
ATOM 960 N N . GLN A 1 127 ? 0.645 -4.862 13.535 1.00 96.12 127 GLN A N 1
ATOM 961 C CA . GLN A 1 127 ? 0.724 -6.311 13.338 1.00 96.12 127 GLN A CA 1
ATOM 962 C C . GLN A 1 127 ? -0.010 -7.094 14.435 1.00 96.12 127 GLN A C 1
ATOM 964 O O . GLN A 1 127 ? -0.701 -8.062 14.119 1.00 96.12 127 GLN A O 1
ATOM 969 N N . ALA A 1 128 ? 0.076 -6.668 15.700 1.00 97.12 128 ALA A N 1
ATOM 970 C CA . ALA A 1 128 ? -0.643 -7.312 16.803 1.00 97.12 128 ALA A CA 1
ATOM 971 C C . ALA A 1 128 ? -2.172 -7.255 16.620 1.00 97.12 128 ALA A C 1
ATOM 973 O O . ALA A 1 128 ? -2.859 -8.253 16.859 1.00 97.12 128 ALA A O 1
ATOM 974 N N . TYR A 1 129 ? -2.699 -6.118 16.151 1.00 98.31 129 TYR A N 1
ATOM 975 C CA . TYR A 1 129 ? -4.119 -5.977 15.808 1.00 98.31 129 TYR A CA 1
ATOM 976 C C . TYR A 1 129 ? -4.491 -6.772 14.553 1.00 98.31 129 TYR A C 1
ATOM 978 O O . TYR A 1 129 ? -5.487 -7.492 14.555 1.00 98.31 129 TYR A O 1
ATOM 986 N N . ALA A 1 130 ? -3.689 -6.692 13.487 1.00 97.94 130 ALA A N 1
ATOM 987 C CA . ALA A 1 130 ? -3.975 -7.409 12.247 1.00 97.94 130 ALA A CA 1
ATOM 988 C C . ALA A 1 130 ? -4.020 -8.931 12.444 1.00 97.94 130 ALA A C 1
ATOM 990 O O . ALA A 1 130 ? -4.853 -9.599 11.837 1.00 97.94 130 ALA A O 1
ATOM 991 N N . ALA A 1 131 ? -3.190 -9.468 13.344 1.00 97.38 131 ALA A N 1
ATOM 992 C CA . ALA A 1 131 ? -3.148 -10.889 13.680 1.00 97.38 131 ALA A CA 1
ATOM 993 C C . ALA A 1 131 ? -4.453 -11.443 14.285 1.00 97.38 131 ALA A C 1
ATOM 995 O O . ALA A 1 131 ? -4.592 -12.660 14.391 1.00 97.38 131 ALA A O 1
ATOM 996 N N . GLN A 1 132 ? -5.405 -10.586 14.673 1.00 97.88 132 GLN A N 1
ATOM 997 C CA . GLN A 1 132 ? -6.721 -11.028 15.143 1.00 97.88 132 GLN A CA 1
ATOM 998 C C . GLN A 1 132 ? -7.682 -11.384 14.002 1.00 97.88 132 GLN A C 1
ATOM 1000 O O . GLN A 1 132 ? -8.713 -12.016 14.238 1.00 97.88 132 GLN A O 1
ATOM 1005 N N . ALA A 1 133 ? -7.385 -10.967 12.767 1.00 97.94 133 ALA A N 1
ATOM 1006 C CA . ALA A 1 133 ? -8.214 -11.294 11.618 1.00 97.94 133 ALA A CA 1
ATOM 1007 C C . ALA A 1 133 ? -8.107 -12.789 11.244 1.00 97.94 133 ALA A C 1
ATOM 1009 O O . ALA A 1 133 ? -7.077 -13.416 11.494 1.00 97.94 133 ALA A O 1
ATOM 1010 N N . PRO A 1 134 ? -9.135 -13.373 10.595 1.00 97.06 134 PRO A N 1
ATOM 1011 C CA . PRO A 1 134 ? -9.100 -14.768 10.141 1.00 97.06 134 PRO A CA 1
ATOM 1012 C C . PRO A 1 134 ? -7.937 -15.123 9.198 1.00 97.06 134 PRO A C 1
ATOM 1014 O O . PRO A 1 134 ? -7.509 -16.276 9.166 1.00 97.06 134 PRO A O 1
ATOM 1017 N N . GLY A 1 135 ? -7.424 -14.143 8.452 1.00 96.62 135 GLY A N 1
ATOM 1018 C CA . GLY A 1 135 ? -6.247 -14.250 7.593 1.00 96.62 135 GLY A CA 1
ATOM 1019 C C . GLY A 1 135 ? -5.628 -12.871 7.356 1.00 96.62 135 GLY A C 1
ATOM 1020 O O . GLY A 1 135 ? -6.297 -11.852 7.548 1.00 96.62 135 GLY A O 1
ATOM 1021 N N . VAL A 1 136 ? -4.350 -12.840 6.964 1.00 96.94 136 VAL A N 1
ATOM 1022 C CA . VAL A 1 136 ? -3.596 -11.600 6.718 1.00 96.94 136 VAL A CA 1
ATOM 1023 C C . VAL A 1 136 ? -2.619 -11.793 5.554 1.00 96.94 136 VAL A C 1
ATOM 1025 O O . VAL A 1 136 ? -1.561 -12.400 5.716 1.00 96.94 136 VAL A O 1
ATOM 1028 N N . ASP A 1 137 ? -2.952 -11.237 4.392 1.00 95.69 137 ASP A N 1
ATOM 1029 C CA . ASP A 1 137 ? -2.062 -11.155 3.226 1.00 95.69 137 ASP A CA 1
ATOM 1030 C C . ASP A 1 137 ? -1.605 -9.724 2.928 1.00 95.69 137 ASP A C 1
ATOM 1032 O O . ASP A 1 137 ? -0.513 -9.522 2.400 1.00 95.69 137 ASP A O 1
ATOM 1036 N N . ALA A 1 138 ? -2.422 -8.731 3.281 1.00 95.38 138 ALA A N 1
ATOM 1037 C CA . ALA A 1 138 ? -2.078 -7.317 3.195 1.00 95.38 138 ALA A CA 1
ATOM 1038 C C . ALA A 1 138 ? -2.739 -6.527 4.322 1.00 95.38 138 ALA A C 1
ATOM 1040 O O . ALA A 1 138 ? -3.845 -6.854 4.752 1.00 95.38 138 ALA A O 1
ATOM 1041 N N . ILE A 1 139 ? -2.082 -5.452 4.756 1.00 97.19 139 ILE A N 1
ATOM 1042 C CA . ILE A 1 139 ? -2.598 -4.546 5.783 1.00 97.19 139 ILE A CA 1
ATOM 1043 C C . ILE A 1 139 ? -2.671 -3.126 5.212 1.00 97.19 139 ILE A C 1
ATOM 1045 O O . ILE A 1 139 ? -1.689 -2.614 4.670 1.00 97.19 139 ILE A O 1
ATOM 1049 N N . VAL A 1 140 ? -3.826 -2.479 5.375 1.00 96.94 140 VAL A N 1
ATOM 1050 C CA . VAL A 1 140 ? -4.039 -1.053 5.101 1.00 96.94 140 VAL A CA 1
ATOM 1051 C C . VAL A 1 140 ? -4.517 -0.376 6.383 1.00 96.94 140 VAL A C 1
ATOM 1053 O O . VAL A 1 140 ? -5.619 -0.629 6.857 1.00 96.94 140 VAL A O 1
ATOM 1056 N N . ALA A 1 141 ? -3.703 0.497 6.961 1.00 97.12 141 ALA A N 1
ATOM 1057 C CA . ALA A 1 141 ? -4.077 1.277 8.132 1.00 97.12 141 ALA A CA 1
ATOM 1058 C C . ALA A 1 141 ? -4.614 2.653 7.724 1.00 97.12 141 ALA A C 1
ATOM 1060 O O . ALA A 1 141 ? -4.027 3.365 6.909 1.00 97.12 141 ALA A O 1
ATOM 1061 N N . VAL A 1 142 ? -5.744 3.037 8.302 1.00 97.75 142 VAL A N 1
ATOM 1062 C CA . VAL A 1 142 ? -6.466 4.263 7.984 1.00 97.75 142 VAL A CA 1
ATOM 1063 C C . VAL A 1 142 ? -6.338 5.220 9.162 1.00 97.75 142 VAL A C 1
ATOM 1065 O O . VAL A 1 142 ? -6.776 4.894 10.259 1.00 97.75 142 VAL A O 1
ATOM 1068 N N . GLY A 1 143 ? -5.770 6.404 8.951 1.00 97.94 143 GLY A N 1
ATOM 1069 C CA . GLY A 1 143 ? -5.668 7.441 9.981 1.00 97.94 143 GLY A CA 1
ATOM 1070 C C . GLY A 1 143 ? -6.893 8.337 10.029 1.00 97.94 143 GLY A C 1
ATOM 1071 O O . GLY A 1 143 ? -7.414 8.718 8.975 1.00 97.94 143 GLY A O 1
ATOM 1072 N N . HIS A 1 144 ? -7.344 8.708 11.226 1.00 98.38 144 HIS A N 1
ATOM 1073 C CA . HIS A 1 144 ? -8.446 9.650 11.411 1.00 98.38 144 HIS A CA 1
ATOM 1074 C C . HIS A 1 144 ? -8.014 11.089 11.095 1.00 98.38 144 HIS A C 1
ATOM 1076 O O . HIS A 1 144 ? -7.734 11.902 11.970 1.00 98.38 144 HIS A O 1
ATOM 1082 N N . THR A 1 145 ? -7.926 11.398 9.805 1.00 97.69 145 THR A N 1
ATOM 1083 C CA . THR A 1 145 ? -7.504 12.704 9.293 1.00 97.69 145 THR A CA 1
ATOM 1084 C C . THR A 1 145 ? -8.025 12.932 7.876 1.00 97.69 145 THR A C 1
ATOM 1086 O O . THR A 1 145 ? -8.176 11.993 7.089 1.00 97.69 145 THR A O 1
ATOM 1089 N N . SER A 1 146 ? -8.290 14.194 7.533 1.00 96.12 146 SER A N 1
ATOM 1090 C CA . SER A 1 146 ? -8.559 14.640 6.160 1.00 96.12 146 SER A CA 1
ATOM 1091 C C . SER A 1 146 ? -7.317 15.186 5.445 1.00 96.12 146 SER A C 1
ATOM 1093 O O . SER A 1 146 ? -7.359 15.403 4.230 1.00 96.12 146 SER A O 1
ATOM 1095 N N . LYS A 1 147 ? -6.212 15.424 6.166 1.00 95.31 147 LYS A N 1
ATOM 1096 C CA . LYS A 1 147 ? -4.951 15.899 5.588 1.00 95.31 147 LYS A CA 1
ATOM 1097 C C . LYS A 1 147 ? -4.413 14.849 4.623 1.00 95.31 147 LYS A C 1
ATOM 1099 O O . LYS A 1 147 ? -4.447 13.660 4.917 1.00 95.31 147 LYS A O 1
ATOM 1104 N N . TYR A 1 148 ? -3.948 15.266 3.449 1.00 93.19 148 TYR A N 1
ATOM 1105 C CA . TYR A 1 148 ? -3.425 14.335 2.451 1.00 93.19 148 TYR A CA 1
ATOM 1106 C C . TYR A 1 148 ? -2.128 13.676 2.936 1.00 93.19 148 TYR A C 1
ATOM 1108 O O . TYR A 1 148 ? -1.151 14.365 3.231 1.00 93.19 148 TYR A O 1
ATOM 1116 N N . GLY A 1 149 ? -2.106 12.345 2.945 1.00 91.69 149 GLY A N 1
ATOM 1117 C CA . GLY A 1 149 ? -0.884 11.578 3.109 1.00 91.69 149 GLY A CA 1
ATOM 1118 C C . GLY A 1 149 ? -1.111 10.089 3.319 1.00 91.69 149 GLY A C 1
ATOM 1119 O O . GLY A 1 149 ? -2.226 9.567 3.219 1.00 91.69 149 GLY A O 1
ATOM 1120 N N . GLY A 1 150 ? 0.010 9.419 3.533 1.00 92.44 150 GLY A N 1
ATOM 1121 C CA . GLY A 1 150 ? 0.140 7.973 3.558 1.00 92.44 150 GLY A CA 1
ATOM 1122 C C . GLY A 1 150 ? 1.609 7.585 3.446 1.00 92.44 150 GLY A C 1
ATOM 1123 O O . GLY A 1 150 ? 2.465 8.424 3.145 1.00 92.44 150 GLY A O 1
ATOM 1124 N N . ALA A 1 151 ? 1.903 6.324 3.709 1.00 90.25 151 ALA A N 1
ATOM 1125 C CA . ALA A 1 151 ? 3.248 5.784 3.674 1.00 90.25 151 ALA A CA 1
ATOM 1126 C C . ALA A 1 151 ? 3.229 4.282 3.394 1.00 90.25 151 ALA A C 1
ATOM 1128 O O . ALA A 1 151 ? 2.265 3.580 3.707 1.00 90.25 151 ALA A O 1
ATOM 1129 N N . GLY A 1 152 ? 4.326 3.793 2.821 1.00 86.75 152 GLY A N 1
ATOM 1130 C CA . GLY A 1 152 ? 4.553 2.372 2.611 1.00 86.75 152 GLY A CA 1
ATOM 1131 C C . GLY A 1 152 ? 5.571 1.805 3.575 1.00 86.75 152 GLY A C 1
ATOM 1132 O O . GLY A 1 152 ? 6.647 2.372 3.792 1.00 86.75 152 GLY A O 1
ATOM 1133 N N . TYR A 1 153 ? 5.245 0.621 4.067 1.00 85.19 153 TYR A N 1
ATOM 1134 C CA . TYR A 1 153 ? 6.123 -0.253 4.818 1.00 85.19 153 TYR A CA 1
ATOM 1135 C C . TYR A 1 153 ? 6.332 -1.553 4.041 1.00 85.19 153 TYR A C 1
ATOM 1137 O O . TYR A 1 153 ? 5.555 -1.873 3.140 1.00 85.19 153 TYR A O 1
ATOM 1145 N N . PRO A 1 154 ? 7.341 -2.363 4.403 1.00 81.00 154 PRO A N 1
ATOM 1146 C CA . PRO A 1 154 ? 7.492 -3.690 3.816 1.00 81.00 154 PRO A CA 1
ATOM 1147 C C . PRO A 1 154 ? 6.251 -4.578 3.993 1.00 81.00 154 PRO A C 1
ATOM 1149 O O . PRO A 1 154 ? 5.996 -5.426 3.146 1.00 81.00 154 PRO A O 1
ATOM 1152 N N . SER A 1 155 ? 5.499 -4.393 5.086 1.00 82.12 155 SER A N 1
ATOM 1153 C CA . SER A 1 155 ? 4.392 -5.276 5.479 1.00 82.12 155 SER A CA 1
ATOM 1154 C C . SER A 1 155 ? 2.995 -4.643 5.407 1.00 82.12 155 SER A C 1
ATOM 1156 O O . SER A 1 155 ? 2.003 -5.364 5.492 1.00 82.12 155 SER A O 1
ATOM 1158 N N . LEU A 1 156 ? 2.891 -3.317 5.251 1.00 92.00 156 LEU A N 1
ATOM 1159 C CA . LEU A 1 156 ? 1.615 -2.597 5.299 1.00 92.00 156 LEU A CA 1
ATOM 1160 C C . LEU A 1 156 ? 1.666 -1.244 4.581 1.00 92.00 156 LEU A C 1
ATOM 1162 O O . LEU A 1 156 ? 2.736 -0.728 4.263 1.00 92.00 156 LEU A O 1
ATOM 1166 N N . ALA A 1 157 ? 0.496 -0.653 4.360 1.00 93.81 157 ALA A N 1
ATOM 1167 C CA . ALA A 1 157 ? 0.338 0.712 3.867 1.00 93.81 157 ALA A CA 1
ATOM 1168 C C . ALA A 1 157 ? -0.489 1.550 4.847 1.00 93.81 157 ALA A C 1
ATOM 1170 O O . ALA A 1 157 ? -1.380 1.022 5.510 1.00 93.81 157 ALA A O 1
ATOM 1171 N N . THR A 1 158 ? -0.248 2.858 4.898 1.00 95.06 158 THR A N 1
ATOM 1172 C CA . THR A 1 158 ? -1.091 3.816 5.625 1.00 95.06 158 THR A CA 1
ATOM 1173 C C . THR A 1 158 ? -1.748 4.806 4.670 1.00 95.06 158 THR A C 1
ATOM 1175 O O . THR A 1 158 ? -1.169 5.186 3.648 1.00 95.06 158 THR A O 1
ATOM 1178 N N . VAL A 1 159 ? -2.954 5.258 5.012 1.00 95.69 159 VAL A N 1
ATOM 1179 C CA . VAL A 1 159 ? -3.693 6.283 4.263 1.00 95.69 159 VAL A CA 1
ATOM 1180 C C . VAL A 1 159 ? -4.529 7.166 5.178 1.00 95.69 159 VAL A C 1
ATOM 1182 O O . VAL A 1 159 ? -5.076 6.714 6.181 1.00 95.69 159 VAL A O 1
ATOM 1185 N N . SER A 1 160 ? -4.714 8.422 4.789 1.00 96.38 160 SER A N 1
ATOM 1186 C CA . SER A 1 160 ? -5.689 9.309 5.430 1.00 96.38 160 SER A CA 1
ATOM 1187 C C . SER A 1 160 ? -7.126 8.874 5.130 1.00 96.38 160 SER A C 1
ATOM 1189 O O . SER A 1 160 ? -7.521 8.816 3.962 1.00 96.38 160 SER A O 1
ATOM 1191 N N . GLY A 1 161 ? -7.932 8.605 6.157 1.00 95.75 161 GLY A N 1
ATOM 1192 C CA . GLY A 1 161 ? -9.303 8.107 5.998 1.00 95.75 161 GLY A CA 1
ATOM 1193 C C . GLY A 1 161 ? -10.278 9.115 5.401 1.00 95.75 161 GLY A C 1
ATOM 1194 O O . GLY A 1 161 ? -11.101 8.756 4.559 1.00 95.75 161 GLY A O 1
ATOM 1195 N N . GLY A 1 162 ? -10.148 10.387 5.776 1.00 94.56 162 GLY A N 1
ATOM 1196 C CA . GLY A 1 162 ? -11.012 11.479 5.323 1.00 94.56 162 GLY A CA 1
ATOM 1197 C C . GLY A 1 162 ? -10.556 12.164 4.034 1.00 94.56 162 GLY A C 1
ATOM 1198 O O . GLY A 1 162 ? -11.099 13.212 3.695 1.00 94.56 162 GLY A O 1
ATOM 1199 N N . ASN A 1 163 ? -9.547 11.630 3.339 1.00 92.69 163 ASN A N 1
ATOM 1200 C CA . ASN A 1 163 ? -9.019 12.218 2.109 1.00 92.69 163 ASN A CA 1
ATOM 1201 C C . ASN A 1 163 ? -9.362 11.348 0.889 1.00 92.69 163 ASN A C 1
ATOM 1203 O O . ASN A 1 163 ? -9.079 10.150 0.873 1.00 92.69 163 ASN A O 1
ATOM 1207 N N . GLU A 1 164 ? -9.950 11.938 -0.149 1.00 84.12 164 GLU A N 1
ATOM 1208 C CA . GLU A 1 164 ? -10.372 11.210 -1.357 1.00 84.12 164 GLU A CA 1
ATOM 1209 C C . GLU A 1 164 ? -9.206 10.800 -2.268 1.00 84.12 164 GLU A C 1
ATOM 1211 O O . GLU A 1 164 ? -9.316 9.832 -3.009 1.00 84.12 164 GLU A O 1
ATOM 1216 N N . HIS A 1 165 ? -8.060 11.476 -2.179 1.00 82.31 165 HIS A N 1
ATOM 1217 C CA . HIS A 1 165 ? -6.890 11.182 -3.010 1.00 82.31 165 HIS A CA 1
ATOM 1218 C C . HIS A 1 165 ? -5.917 10.190 -2.359 1.00 82.31 165 HIS A C 1
ATOM 1220 O O . HIS A 1 165 ? -4.977 9.732 -3.008 1.00 82.31 165 HIS A O 1
ATOM 1226 N N . SER A 1 166 ? -6.116 9.842 -1.082 1.00 84.19 166 SER A N 1
ATOM 1227 C CA . SER A 1 166 ? -5.197 8.963 -0.350 1.00 84.19 166 SER A CA 1
ATOM 1228 C C . SER A 1 166 ? -5.292 7.493 -0.763 1.00 84.19 166 SER A C 1
ATOM 1230 O O . SER A 1 166 ? -4.326 6.762 -0.580 1.00 84.19 166 SER A O 1
ATOM 1232 N N . GLY A 1 167 ? -6.408 7.020 -1.333 1.00 79.19 167 GLY A N 1
ATOM 1233 C CA . GLY A 1 167 ? -6.531 5.599 -1.686 1.00 79.19 167 GLY A CA 1
ATOM 1234 C C . GLY A 1 167 ? -5.602 5.188 -2.828 1.00 79.19 167 GLY A C 1
ATOM 1235 O O . GLY A 1 167 ? -5.051 4.089 -2.813 1.00 79.19 167 GLY A O 1
ATOM 1236 N N . ARG A 1 168 ? -5.278 6.115 -3.734 1.00 84.62 168 ARG A N 1
ATOM 1237 C CA . ARG A 1 168 ? -4.215 5.931 -4.735 1.00 84.62 168 ARG A CA 1
ATOM 1238 C C . ARG A 1 168 ? -2.843 5.691 -4.100 1.00 84.62 168 ARG A C 1
ATOM 1240 O O . ARG A 1 168 ? -2.057 4.933 -4.663 1.00 84.62 168 ARG A O 1
ATOM 1247 N N . ILE A 1 169 ? -2.577 6.270 -2.921 1.00 86.44 169 ILE A N 1
ATOM 1248 C CA . ILE A 1 169 ? -1.377 5.952 -2.134 1.00 86.44 169 ILE A CA 1
ATOM 1249 C C . ILE A 1 169 ? -1.446 4.493 -1.678 1.00 86.44 169 ILE A C 1
ATOM 1251 O O . ILE A 1 169 ? -0.508 3.757 -1.949 1.00 86.44 169 ILE A O 1
ATOM 1255 N N . ALA A 1 170 ? -2.559 4.032 -1.089 1.00 86.25 170 ALA A N 1
ATOM 1256 C CA . ALA A 1 170 ? -2.693 2.622 -0.697 1.00 86.25 170 ALA A CA 1
ATOM 1257 C C . ALA A 1 170 ? -2.418 1.665 -1.863 1.00 86.25 170 ALA A C 1
ATOM 1259 O O . ALA A 1 170 ? -1.689 0.698 -1.680 1.00 86.25 170 ALA A O 1
ATOM 1260 N N . ILE A 1 171 ? -2.946 1.929 -3.062 1.00 91.50 171 ILE A N 1
ATOM 1261 C CA . ILE A 1 171 ? -2.721 1.049 -4.221 1.00 91.50 171 ILE A CA 1
ATOM 1262 C C . ILE A 1 171 ? -1.230 1.013 -4.604 1.00 91.50 171 ILE A C 1
ATOM 1264 O O . ILE A 1 171 ? -0.699 -0.064 -4.870 1.00 91.50 171 ILE A O 1
ATOM 1268 N N . HIS A 1 172 ? -0.548 2.163 -4.599 1.00 93.38 172 HIS A N 1
ATOM 1269 C CA . HIS A 1 172 ? 0.895 2.242 -4.848 1.00 93.38 172 HIS A CA 1
ATOM 1270 C C . HIS A 1 172 ? 1.698 1.472 -3.789 1.00 93.38 172 HIS A C 1
ATOM 1272 O O . HIS A 1 172 ? 2.530 0.636 -4.133 1.00 93.38 172 HIS A O 1
ATOM 1278 N N . GLU A 1 173 ? 1.418 1.695 -2.504 1.00 91.69 173 GLU A N 1
ATOM 1279 C CA . GLU A 1 173 ? 2.163 1.051 -1.418 1.00 91.69 173 GLU A CA 1
ATOM 1280 C C . GLU A 1 173 ? 1.867 -0.461 -1.335 1.00 91.69 173 GLU A C 1
ATOM 1282 O O . GLU A 1 173 ? 2.766 -1.254 -1.052 1.00 91.69 173 GLU A O 1
ATOM 1287 N N . LEU A 1 174 ? 0.650 -0.897 -1.686 1.00 93.25 174 LEU A N 1
ATOM 1288 C CA . LEU A 1 174 ? 0.327 -2.315 -1.886 1.00 93.25 174 LEU A CA 1
ATOM 1289 C C . LEU A 1 174 ? 1.091 -2.921 -3.073 1.00 93.25 174 LEU A C 1
ATOM 1291 O O . LEU A 1 174 ? 1.401 -4.110 -3.055 1.00 93.25 174 LEU A O 1
ATOM 1295 N N . GLY A 1 175 ? 1.457 -2.117 -4.075 1.00 94.56 175 GLY A N 1
ATOM 1296 C CA . GLY A 1 175 ? 2.396 -2.516 -5.124 1.00 94.56 175 GLY A CA 1
ATOM 1297 C C . GLY A 1 175 ? 3.724 -3.022 -4.553 1.00 94.56 175 GLY A C 1
ATOM 1298 O O . GLY A 1 175 ? 4.265 -4.022 -5.028 1.00 94.56 175 GLY A O 1
ATOM 1299 N N . HIS A 1 176 ? 4.221 -2.390 -3.488 1.00 92.44 176 HIS A N 1
ATOM 1300 C CA . HIS A 1 176 ? 5.416 -2.851 -2.785 1.00 92.44 176 HIS A CA 1
ATOM 1301 C C . HIS A 1 176 ? 5.148 -4.084 -1.917 1.00 92.44 176 HIS A C 1
ATOM 1303 O O . HIS A 1 176 ? 5.849 -5.083 -2.065 1.00 92.44 176 HIS A O 1
ATOM 1309 N N . SER A 1 177 ? 4.172 -4.017 -1.004 1.00 90.06 177 SER A N 1
ATOM 1310 C CA . SER A 1 177 ? 3.984 -5.053 0.027 1.00 90.06 177 SER A CA 1
ATOM 1311 C C . SER A 1 177 ? 3.389 -6.355 -0.514 1.00 90.06 177 SER A C 1
ATOM 1313 O O . SER A 1 177 ? 3.693 -7.426 0.005 1.00 90.06 177 SER A O 1
ATOM 1315 N N . VAL A 1 178 ? 2.592 -6.280 -1.584 1.00 93.94 178 VAL A N 1
ATOM 1316 C CA . VAL A 1 178 ? 1.978 -7.446 -2.236 1.00 93.94 178 VAL A CA 1
ATOM 1317 C C . VAL A 1 178 ? 2.776 -7.853 -3.469 1.00 93.94 178 VAL A C 1
ATOM 1319 O O . VAL A 1 178 ? 3.184 -9.004 -3.588 1.00 93.94 178 VAL A O 1
ATOM 1322 N N . GLY A 1 179 ? 3.022 -6.913 -4.384 1.00 94.00 179 GLY A N 1
ATOM 1323 C CA . GLY A 1 179 ? 3.652 -7.196 -5.677 1.00 94.00 179 GLY A CA 1
ATOM 1324 C C . GLY A 1 179 ? 5.178 -7.251 -5.658 1.00 94.00 179 GLY A C 1
ATOM 1325 O O . GLY A 1 179 ? 5.779 -7.628 -6.664 1.00 94.00 179 GLY A O 1
ATOM 1326 N N . GLY A 1 180 ? 5.824 -6.849 -4.558 1.00 93.94 180 GLY A N 1
ATOM 1327 C CA . GLY A 1 180 ? 7.284 -6.764 -4.483 1.00 93.94 180 GLY A CA 1
ATOM 1328 C C . GLY A 1 180 ? 7.879 -5.755 -5.470 1.00 93.94 180 GLY A C 1
ATOM 1329 O O . GLY A 1 180 ? 9.006 -5.935 -5.928 1.00 93.94 180 GLY A O 1
ATOM 1330 N N . LEU A 1 181 ? 7.114 -4.728 -5.849 1.00 96.25 181 LEU A N 1
ATOM 1331 C CA . LEU A 1 181 ? 7.526 -3.731 -6.833 1.00 96.25 181 LEU A CA 1
ATOM 1332 C C . LEU A 1 181 ? 8.487 -2.705 -6.222 1.00 96.25 181 LEU A C 1
ATOM 1334 O O . LEU A 1 181 ? 8.417 -2.387 -5.035 1.00 96.25 181 LEU A O 1
ATOM 1338 N N . ALA A 1 182 ? 9.363 -2.139 -7.044 1.00 96.12 182 ALA A N 1
ATOM 1339 C CA . ALA A 1 182 ? 10.148 -0.954 -6.724 1.00 96.12 182 ALA A CA 1
ATOM 1340 C C . ALA A 1 182 ? 9.403 0.326 -7.126 1.00 96.12 182 ALA A C 1
ATOM 1342 O O . ALA A 1 182 ? 8.522 0.305 -7.988 1.00 96.12 182 ALA A O 1
ATOM 1343 N N . ASP A 1 183 ? 9.800 1.447 -6.524 1.00 96.25 183 ASP A N 1
ATOM 1344 C CA . ASP A 1 183 ? 9.448 2.779 -7.019 1.00 96.25 183 ASP A CA 1
ATOM 1345 C C . ASP A 1 183 ? 10.044 2.984 -8.423 1.00 96.25 183 ASP A C 1
ATOM 1347 O O . ASP A 1 183 ? 11.192 2.626 -8.676 1.00 96.25 183 ASP A O 1
ATOM 1351 N N . GLU A 1 184 ? 9.299 3.606 -9.332 1.00 97.75 184 GLU A N 1
ATOM 1352 C CA . GLU A 1 184 ? 9.736 3.890 -10.709 1.00 97.75 184 GLU A CA 1
ATOM 1353 C C . GLU A 1 184 ? 10.061 5.376 -10.941 1.00 97.75 184 GLU A C 1
ATOM 1355 O O 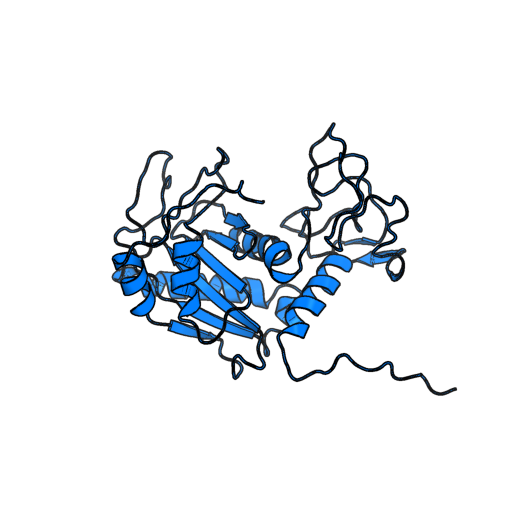. GLU A 1 184 ? 10.506 5.768 -12.023 1.00 97.75 184 GLU A O 1
ATOM 1360 N N . TYR A 1 185 ? 9.865 6.224 -9.929 1.00 95.62 185 TYR A N 1
ATOM 1361 C CA . TYR A 1 185 ? 10.347 7.602 -9.946 1.00 95.62 185 TYR A CA 1
ATOM 1362 C C . TYR A 1 185 ? 11.844 7.680 -9.619 1.00 95.62 185 TYR A C 1
ATOM 1364 O O . TYR A 1 185 ? 12.445 6.750 -9.075 1.00 95.62 185 TYR A O 1
ATOM 1372 N N . PHE A 1 186 ? 12.454 8.819 -9.942 1.00 96.69 186 PHE A N 1
ATOM 1373 C CA . PHE A 1 186 ? 13.872 9.068 -9.718 1.00 96.69 186 PHE A CA 1
ATOM 1374 C C . PHE A 1 186 ? 14.150 10.500 -9.272 1.00 96.69 186 PHE A C 1
ATOM 1376 O O . PHE A 1 186 ? 13.335 11.401 -9.477 1.00 96.69 186 PHE A O 1
ATOM 1383 N N . THR A 1 187 ? 15.324 10.695 -8.680 1.00 94.81 187 THR A N 1
ATOM 1384 C CA . THR A 1 187 ? 15.865 12.011 -8.338 1.00 94.81 187 THR A CA 1
ATOM 1385 C C . THR A 1 187 ? 16.878 12.423 -9.409 1.00 94.81 187 THR A C 1
ATOM 1387 O O . THR A 1 187 ? 17.768 11.624 -9.701 1.00 94.81 187 THR A O 1
ATOM 1390 N N . PRO A 1 188 ? 16.789 13.626 -10.003 1.00 96.44 188 PRO A N 1
ATOM 1391 C CA . PRO A 1 188 ? 17.779 14.098 -10.973 1.00 96.44 188 PRO A CA 1
ATOM 1392 C C . PRO A 1 188 ? 19.214 14.072 -10.430 1.00 96.44 188 PRO A C 1
ATOM 1394 O O . PRO A 1 188 ? 19.423 14.218 -9.225 1.00 96.44 188 PRO A O 1
ATOM 1397 N N . ASP A 1 189 ? 20.193 13.906 -11.321 1.00 96.81 189 ASP A N 1
ATOM 1398 C CA . ASP A 1 189 ? 21.632 13.922 -11.020 1.00 96.81 189 ASP A CA 1
ATOM 1399 C C . ASP A 1 189 ? 22.103 12.821 -10.050 1.00 96.81 189 ASP A C 1
ATOM 1401 O O . ASP A 1 189 ? 23.115 12.956 -9.357 1.00 96.81 189 ASP A O 1
ATOM 1405 N N . THR A 1 190 ? 21.397 11.689 -10.024 1.00 97.94 190 THR A N 1
ATOM 1406 C CA . THR A 1 190 ? 21.754 10.523 -9.207 1.00 97.94 190 THR A CA 1
ATOM 1407 C C . THR A 1 190 ? 22.069 9.298 -10.066 1.00 97.94 190 THR A C 1
ATOM 1409 O O . THR A 1 190 ? 21.472 9.076 -11.120 1.00 97.94 190 THR A O 1
ATOM 1412 N N . THR A 1 191 ? 23.003 8.470 -9.594 1.00 98.25 191 THR A N 1
ATOM 1413 C CA . THR A 1 191 ? 23.421 7.233 -10.271 1.00 98.25 191 THR A CA 1
ATOM 1414 C C . THR A 1 191 ? 23.220 6.051 -9.340 1.00 98.25 191 THR A C 1
ATOM 1416 O O . THR A 1 191 ? 23.682 6.088 -8.198 1.00 98.25 191 THR A O 1
ATOM 1419 N N . TYR A 1 192 ? 22.558 5.005 -9.830 1.00 97.88 192 TYR A N 1
ATOM 1420 C CA . TYR A 1 192 ? 22.344 3.773 -9.086 1.00 97.88 192 TYR A CA 1
ATOM 1421 C C . TYR A 1 192 ? 23.691 3.092 -8.779 1.00 97.88 192 TYR A C 1
ATOM 1423 O O . TYR A 1 192 ? 24.441 2.787 -9.709 1.00 97.88 192 TYR A O 1
ATOM 1431 N N . PRO A 1 193 ? 24.038 2.860 -7.498 1.00 96.81 193 PRO A N 1
ATOM 1432 C CA . PRO A 1 193 ? 25.342 2.310 -7.124 1.00 96.81 193 PRO A CA 1
ATOM 1433 C C . PRO A 1 193 ? 25.347 0.776 -6.991 1.00 96.81 193 PRO A C 1
ATOM 1435 O O . PRO A 1 193 ? 26.391 0.198 -6.688 1.00 96.81 193 PRO A O 1
ATOM 1438 N N . GLY A 1 194 ? 24.184 0.128 -7.114 1.00 95.88 194 GLY A N 1
ATOM 1439 C CA . GLY A 1 194 ? 23.986 -1.292 -6.820 1.00 95.88 194 GLY A CA 1
ATOM 1440 C C . GLY A 1 194 ? 24.152 -2.220 -8.026 1.00 95.88 194 GLY A C 1
ATOM 1441 O O . GLY A 1 194 ? 24.341 -1.782 -9.157 1.00 95.88 194 GLY A O 1
ATOM 1442 N N . GLY A 1 195 ? 24.065 -3.527 -7.761 1.00 97.12 195 GLY A N 1
ATOM 1443 C CA . GLY A 1 195 ? 23.912 -4.557 -8.793 1.00 97.12 195 GLY A CA 1
ATOM 1444 C C . GLY A 1 195 ? 22.442 -4.813 -9.133 1.00 97.12 195 GLY A C 1
ATOM 1445 O O . GLY A 1 195 ? 21.566 -4.079 -8.694 1.00 97.12 195 GLY A O 1
ATOM 1446 N N . GLU A 1 196 ? 22.169 -5.878 -9.886 1.00 98.12 196 GLU A N 1
ATOM 1447 C CA . GLU A 1 196 ? 20.809 -6.200 -10.330 1.00 98.12 196 GLU A CA 1
ATOM 1448 C C . GLU A 1 196 ? 19.812 -6.285 -9.149 1.00 98.12 196 GLU A C 1
ATOM 1450 O O . GLU A 1 196 ? 20.012 -7.112 -8.252 1.00 98.12 196 GLU A O 1
ATOM 1455 N N . PRO A 1 197 ? 18.753 -5.446 -9.120 1.00 97.12 197 PRO A N 1
ATOM 1456 C CA . PRO A 1 197 ? 17.770 -5.445 -8.035 1.00 97.12 197 PRO A CA 1
ATOM 1457 C C . PRO A 1 197 ? 16.936 -6.734 -8.017 1.00 97.12 197 PRO A C 1
ATOM 1459 O O . PRO A 1 197 ? 16.890 -7.469 -9.003 1.00 97.12 197 PRO A O 1
ATOM 1462 N N . GLY A 1 198 ? 16.240 -7.015 -6.914 1.00 96.81 198 GLY A N 1
ATOM 1463 C CA . GLY A 1 198 ? 15.354 -8.185 -6.814 1.00 96.81 198 GLY A CA 1
ATOM 1464 C C . GLY A 1 198 ? 13.961 -7.937 -7.400 1.00 96.81 198 GLY A C 1
ATOM 1465 O O . GLY A 1 198 ? 13.324 -8.858 -7.904 1.00 96.81 198 GLY A O 1
ATOM 1466 N N . GLU A 1 199 ? 13.507 -6.686 -7.367 1.00 97.50 199 GLU A N 1
ATOM 1467 C CA . GLU A 1 199 ? 12.174 -6.259 -7.782 1.00 97.50 199 GLU A CA 1
ATOM 1468 C C . GLU A 1 199 ? 11.961 -6.455 -9.295 1.00 97.50 199 GLU A C 1
ATOM 1470 O O . GLU A 1 199 ? 12.874 -6.200 -10.089 1.00 97.50 199 GLU A O 1
ATOM 1475 N N . PRO A 1 200 ? 10.775 -6.905 -9.741 1.00 97.81 200 PRO A N 1
ATOM 1476 C CA . PRO A 1 200 ? 10.569 -7.324 -11.128 1.00 97.81 200 PRO A CA 1
ATOM 1477 C C . PRO A 1 200 ? 10.453 -6.150 -12.112 1.00 97.81 200 PRO A C 1
ATOM 1479 O O . PRO A 1 200 ? 10.702 -6.327 -13.302 1.00 97.81 200 PRO A O 1
ATOM 1482 N N . ASN A 1 201 ? 10.094 -4.955 -11.634 1.00 98.38 201 ASN A N 1
ATOM 1483 C CA . ASN A 1 201 ? 9.833 -3.766 -12.452 1.00 98.38 201 ASN A CA 1
ATOM 1484 C C . ASN A 1 201 ? 11.019 -2.790 -12.545 1.00 98.38 201 ASN A C 1
ATOM 1486 O O . ASN A 1 201 ? 10.845 -1.666 -13.007 1.00 98.38 201 ASN A O 1
ATOM 1490 N N . VAL A 1 202 ? 12.220 -3.197 -12.128 1.00 98.50 202 VAL A N 1
ATOM 1491 C CA . VAL A 1 202 ? 13.457 -2.426 -12.329 1.00 98.50 202 VAL A CA 1
ATOM 1492 C C . VAL A 1 202 ? 14.636 -3.345 -12.644 1.00 98.50 202 VAL A C 1
ATOM 1494 O O . VAL A 1 202 ? 14.681 -4.483 -12.180 1.00 98.50 202 VAL A O 1
ATOM 1497 N N . THR A 1 203 ? 15.607 -2.872 -13.423 1.00 98.56 203 THR A N 1
ATOM 1498 C CA . THR A 1 203 ? 16.810 -3.644 -13.787 1.00 98.56 203 THR A CA 1
ATOM 1499 C C . THR A 1 203 ? 18.020 -2.741 -14.009 1.00 98.56 203 THR A C 1
ATOM 1501 O O . THR A 1 203 ? 17.860 -1.580 -14.373 1.00 98.56 203 THR A O 1
ATOM 1504 N N . THR A 1 204 ? 19.234 -3.256 -13.816 1.00 98.50 204 THR A N 1
ATOM 1505 C CA . THR A 1 204 ? 20.478 -2.576 -14.229 1.00 98.50 204 THR A CA 1
ATOM 1506 C C . THR A 1 204 ? 20.847 -2.857 -15.688 1.00 98.50 204 THR A C 1
ATOM 1508 O O . THR A 1 204 ? 21.717 -2.189 -16.247 1.00 98.50 204 THR A O 1
ATOM 1511 N N . ASP A 1 205 ? 20.174 -3.814 -16.330 1.00 98.06 205 ASP A N 1
ATOM 1512 C CA . ASP A 1 205 ? 20.399 -4.180 -17.724 1.00 98.06 205 ASP A CA 1
ATOM 1513 C C . ASP A 1 205 ? 19.668 -3.220 -18.690 1.00 98.06 205 ASP A C 1
ATOM 1515 O O . ASP A 1 205 ? 18.433 -3.214 -18.734 1.00 98.06 205 ASP A O 1
ATOM 1519 N N . PRO A 1 206 ? 20.387 -2.455 -19.536 1.00 97.94 206 PRO A N 1
ATOM 1520 C CA . PRO A 1 206 ? 19.775 -1.512 -20.477 1.00 97.94 206 PRO A CA 1
ATOM 1521 C C . PRO A 1 206 ? 18.876 -2.172 -21.530 1.00 97.94 206 PRO A C 1
ATOM 1523 O O . PRO A 1 206 ? 18.155 -1.473 -22.239 1.00 97.94 206 PRO A O 1
ATOM 1526 N N . SER A 1 207 ? 18.918 -3.499 -21.674 1.00 97.94 207 SER A N 1
ATOM 1527 C CA . SER A 1 207 ? 18.038 -4.237 -22.581 1.00 97.94 207 SER A CA 1
ATOM 1528 C C . SER A 1 207 ? 16.659 -4.551 -21.988 1.00 97.94 207 SER A C 1
ATOM 1530 O O . SER A 1 207 ? 15.775 -4.982 -22.728 1.00 97.94 207 SER A O 1
ATOM 1532 N N . GLY A 1 208 ? 16.443 -4.332 -20.683 1.00 97.00 208 GLY A N 1
ATOM 1533 C CA . GLY A 1 208 ? 15.179 -4.678 -20.027 1.00 97.00 208 GLY A CA 1
ATOM 1534 C C . GLY A 1 208 ? 14.983 -6.189 -19.862 1.00 97.00 208 GLY A C 1
ATOM 1535 O O . GLY A 1 208 ? 13.866 -6.686 -20.003 1.00 97.00 208 GLY A O 1
ATOM 1536 N N . SER A 1 209 ? 16.058 -6.944 -19.607 1.00 95.31 209 SER A N 1
ATOM 1537 C CA . SER A 1 209 ? 16.056 -8.416 -19.672 1.00 95.31 209 SER A CA 1
ATOM 1538 C C . SER A 1 209 ? 15.021 -9.100 -18.775 1.00 95.31 209 SER A C 1
ATOM 1540 O O . SER A 1 209 ? 14.466 -10.127 -19.170 1.00 95.31 209 SER A O 1
ATOM 1542 N N . LYS A 1 210 ? 14.672 -8.510 -17.626 1.00 97.88 210 LYS A N 1
ATOM 1543 C CA . LYS A 1 210 ? 13.604 -9.010 -16.739 1.00 97.88 210 LYS A CA 1
ATOM 1544 C C . LYS A 1 210 ? 12.224 -9.084 -17.388 1.00 97.88 210 LYS A C 1
ATOM 1546 O O . LYS A 1 210 ? 11.421 -9.935 -17.019 1.00 97.88 210 LYS A O 1
ATOM 1551 N N . TRP A 1 211 ? 11.947 -8.218 -18.355 1.00 98.06 211 TRP A N 1
ATOM 1552 C CA . TRP A 1 211 ? 10.667 -8.146 -19.056 1.00 98.06 211 TRP A CA 1
ATOM 1553 C C . TRP A 1 211 ? 10.835 -8.288 -20.568 1.00 98.06 211 TRP A C 1
ATOM 1555 O O . TRP A 1 211 ? 10.023 -7.779 -21.342 1.00 98.06 211 TRP A O 1
ATOM 1565 N N . ALA A 1 212 ? 11.860 -9.027 -21.003 1.00 97.50 212 ALA A N 1
ATOM 1566 C CA . ALA A 1 212 ? 12.165 -9.228 -22.417 1.00 97.50 212 ALA A CA 1
ATOM 1567 C C . ALA A 1 212 ? 10.955 -9.728 -23.231 1.00 97.50 212 ALA A C 1
ATOM 1569 O O . ALA A 1 212 ? 10.750 -9.294 -24.361 1.00 97.50 212 ALA A O 1
ATOM 1570 N N . SER A 1 213 ? 10.108 -10.584 -22.647 1.00 97.19 213 SER A N 1
ATOM 1571 C CA . SER A 1 213 ? 8.888 -11.095 -23.293 1.00 97.19 213 SER A CA 1
ATOM 1572 C C . SER A 1 213 ? 7.801 -10.038 -23.519 1.00 97.19 213 SER A C 1
ATOM 1574 O O . SER A 1 213 ? 6.879 -10.272 -24.299 1.00 97.19 213 SER A O 1
ATOM 1576 N N . TYR A 1 214 ? 7.881 -8.899 -22.830 1.00 97.88 214 TYR A N 1
ATOM 1577 C CA . TYR A 1 214 ? 6.910 -7.809 -22.904 1.00 97.88 214 TYR A CA 1
ATOM 1578 C C . TYR A 1 214 ? 7.375 -6.648 -23.786 1.00 97.88 214 TYR A C 1
ATOM 1580 O O . TYR A 1 214 ? 6.562 -5.786 -24.106 1.00 97.88 214 TYR A O 1
ATOM 1588 N N . LEU A 1 215 ? 8.646 -6.607 -24.202 1.00 98.38 215 LEU A N 1
ATOM 1589 C CA . LEU A 1 215 ? 9.192 -5.503 -24.996 1.00 98.38 215 LEU A CA 1
ATOM 1590 C C . LEU A 1 215 ? 8.356 -5.238 -26.259 1.00 98.38 215 LEU A C 1
ATOM 1592 O O . LEU A 1 215 ? 8.028 -6.149 -27.018 1.00 98.38 215 LEU A O 1
ATOM 1596 N N . GLY A 1 216 ? 8.017 -3.968 -26.482 1.00 98.12 216 GLY A N 1
ATOM 1597 C CA . GLY A 1 216 ? 7.200 -3.516 -27.609 1.00 98.12 216 GLY A CA 1
ATOM 1598 C C . GLY A 1 216 ? 5.686 -3.652 -27.412 1.00 98.12 216 GLY A C 1
ATOM 1599 O O . GLY A 1 216 ? 4.934 -3.185 -28.266 1.00 98.12 216 GLY A O 1
ATOM 1600 N N . GLN A 1 217 ? 5.212 -4.243 -26.311 1.00 98.44 217 GLN A N 1
ATOM 1601 C CA . GLN A 1 217 ? 3.778 -4.336 -26.025 1.00 98.44 217 GLN A CA 1
ATOM 1602 C C . GLN A 1 217 ? 3.225 -3.011 -25.489 1.00 98.44 217 GLN A C 1
ATOM 1604 O O . GLN A 1 217 ? 3.862 -2.345 -24.672 1.00 98.44 217 GLN A O 1
ATOM 1609 N N . SER A 1 218 ? 2.020 -2.629 -25.916 1.00 98.19 218 SER A N 1
ATOM 1610 C CA . SER A 1 218 ? 1.290 -1.504 -25.320 1.00 98.19 218 SER A CA 1
ATOM 1611 C C . SER A 1 218 ? 0.933 -1.801 -23.867 1.00 98.19 218 SER A C 1
ATOM 1613 O O . SER A 1 218 ? 0.606 -2.935 -23.534 1.00 98.19 218 SER A O 1
ATOM 1615 N N . THR A 1 219 ? 0.957 -0.783 -23.010 1.00 97.81 219 THR A N 1
ATOM 1616 C CA . THR A 1 219 ? 0.747 -0.939 -21.565 1.00 97.81 219 THR A CA 1
ATOM 1617 C C . THR A 1 219 ? -0.322 0.031 -21.037 1.00 97.81 219 THR A C 1
ATOM 1619 O O . THR A 1 219 ? -0.487 1.110 -21.616 1.00 97.81 219 THR A O 1
ATOM 1622 N N . PRO A 1 220 ? -1.103 -0.329 -19.992 1.00 95.88 220 PRO A N 1
ATOM 1623 C CA . PRO A 1 220 ? -2.271 0.452 -19.558 1.00 95.88 220 PRO A CA 1
ATOM 1624 C C . PRO A 1 220 ? -1.988 1.895 -19.129 1.00 95.88 220 PRO A C 1
ATOM 1626 O O . PRO A 1 220 ? -2.885 2.732 -19.185 1.00 95.88 220 PRO A O 1
ATOM 1629 N N . ASP A 1 221 ? -0.753 2.218 -18.745 1.00 93.94 221 ASP A N 1
ATOM 1630 C CA . ASP A 1 221 ? -0.287 3.583 -18.452 1.00 93.94 221 ASP A CA 1
ATOM 1631 C C . ASP A 1 221 ? -0.273 4.511 -19.683 1.00 93.94 221 ASP A C 1
ATOM 1633 O O . ASP A 1 221 ? -0.049 5.718 -19.548 1.00 93.94 221 ASP A O 1
ATOM 1637 N N . GLY A 1 222 ? -0.565 3.971 -20.873 1.00 94.62 222 GLY A N 1
ATOM 1638 C CA . GLY A 1 222 ? -0.632 4.686 -22.148 1.00 94.62 222 GLY A CA 1
ATOM 1639 C C . GLY A 1 222 ? 0.667 4.626 -22.953 1.00 94.62 222 GLY A C 1
ATOM 1640 O O . GLY A 1 222 ? 0.742 5.209 -24.034 1.00 94.62 222 GLY A O 1
ATOM 1641 N N . GLY A 1 223 ? 1.687 3.939 -22.433 1.00 95.75 223 GLY A N 1
ATOM 1642 C CA . GLY A 1 223 ? 2.986 3.770 -23.067 1.00 95.75 223 GLY A CA 1
ATOM 1643 C C . GLY A 1 223 ? 3.155 2.450 -23.824 1.00 95.75 223 GLY A C 1
ATOM 1644 O O . GLY A 1 223 ? 2.213 1.743 -24.187 1.00 95.75 223 GLY A O 1
ATOM 1645 N N . THR A 1 224 ? 4.418 2.111 -24.059 1.00 98.19 224 THR A N 1
ATOM 1646 C CA . THR A 1 224 ? 4.870 0.817 -24.580 1.00 98.19 224 THR A CA 1
ATOM 1647 C C . THR A 1 224 ? 5.955 0.292 -23.652 1.00 98.19 224 THR A C 1
ATOM 1649 O O . THR A 1 224 ? 6.709 1.082 -23.086 1.00 98.19 224 THR A O 1
ATOM 1652 N N . ILE A 1 225 ? 6.032 -1.023 -23.478 1.00 98.69 225 ILE A N 1
ATOM 1653 C CA . ILE A 1 225 ? 7.077 -1.635 -22.669 1.00 98.69 225 ILE A CA 1
ATOM 1654 C C . ILE A 1 225 ? 8.421 -1.541 -23.399 1.00 98.69 225 ILE A C 1
ATOM 1656 O O . ILE A 1 225 ? 8.556 -1.945 -24.555 1.00 98.69 225 ILE A O 1
ATOM 1660 N N . GLY A 1 226 ? 9.418 -1.010 -22.704 1.00 98.56 226 GLY A N 1
ATOM 1661 C CA . GLY A 1 226 ? 10.784 -0.796 -23.166 1.00 98.56 226 GLY A CA 1
ATOM 1662 C C . GLY A 1 226 ? 11.753 -0.819 -21.987 1.00 98.56 226 GLY A C 1
ATOM 1663 O O . GLY A 1 226 ? 11.415 -1.311 -20.917 1.00 98.56 226 GLY A O 1
ATOM 1664 N N . ALA A 1 227 ? 12.957 -0.285 -22.164 1.00 98.31 227 ALA A N 1
ATOM 1665 C CA . ALA A 1 227 ? 13.902 -0.067 -21.073 1.00 98.31 227 ALA A CA 1
ATOM 1666 C C . ALA A 1 227 ? 14.172 1.436 -20.967 1.00 98.31 227 ALA A C 1
ATOM 1668 O O . ALA A 1 227 ? 14.922 2.006 -21.758 1.00 98.31 227 ALA A O 1
ATOM 1669 N N . TYR A 1 228 ? 13.494 2.093 -20.029 1.00 98.50 228 TYR A N 1
ATOM 1670 C CA . TYR A 1 228 ? 13.589 3.536 -19.831 1.00 98.50 228 TYR A CA 1
ATOM 1671 C C . TYR A 1 228 ? 14.519 3.816 -18.662 1.00 98.50 228 TYR A C 1
ATOM 1673 O O . TYR A 1 228 ? 14.241 3.368 -17.553 1.00 98.50 228 TYR A O 1
ATOM 1681 N N . GLU A 1 229 ? 15.610 4.544 -18.896 1.00 98.44 229 GLU A N 1
ATOM 1682 C CA . GLU A 1 229 ? 16.538 4.899 -17.821 1.00 98.44 229 GLU A CA 1
ATOM 1683 C C . GLU A 1 229 ? 15.829 5.769 -16.766 1.00 98.44 229 GLU A C 1
ATOM 1685 O O . GLU A 1 229 ? 14.980 6.615 -17.086 1.00 98.44 229 GLU A O 1
ATOM 1690 N N . GLY A 1 230 ? 16.133 5.496 -15.501 1.00 98.25 230 GLY A N 1
ATOM 1691 C CA . GLY A 1 230 ? 15.537 6.112 -14.326 1.00 98.25 230 GLY A CA 1
ATOM 1692 C C . GLY A 1 230 ? 14.545 5.193 -13.610 1.00 98.25 230 GLY A C 1
ATOM 1693 O O . GLY A 1 230 ? 13.597 4.689 -14.215 1.00 98.25 230 GLY A O 1
ATOM 1694 N N . GLY A 1 231 ? 14.731 5.010 -12.307 1.00 97.25 231 GLY A N 1
ATOM 1695 C CA . GLY A 1 231 ? 13.892 4.181 -11.440 1.00 97.25 231 GLY A CA 1
ATOM 1696 C C . GLY A 1 231 ? 14.543 3.980 -10.072 1.00 97.25 231 GLY A C 1
ATOM 1697 O O . GLY A 1 231 ? 15.689 4.369 -9.861 1.00 97.25 231 GLY A O 1
ATOM 1698 N N . SER A 1 232 ? 13.828 3.402 -9.110 1.00 96.19 232 SER A N 1
ATOM 1699 C CA . SER A 1 232 ? 14.316 3.162 -7.743 1.00 96.19 232 SER A CA 1
ATOM 1700 C C . SER A 1 232 ? 14.983 4.377 -7.091 1.00 96.19 232 SER A C 1
ATOM 1702 O O . SER A 1 232 ? 15.942 4.218 -6.344 1.00 96.19 232 SER A O 1
ATOM 1704 N N . GLN A 1 233 ? 14.477 5.587 -7.353 1.00 95.69 233 GLN A N 1
ATOM 1705 C CA . GLN A 1 233 ? 15.022 6.870 -6.885 1.00 95.69 233 GLN A CA 1
ATOM 1706 C C . GLN A 1 233 ? 16.280 7.375 -7.616 1.00 95.69 233 GLN A C 1
ATOM 1708 O O . GLN A 1 233 ? 16.694 8.503 -7.343 1.00 95.69 233 GLN A O 1
ATOM 1713 N N . TYR A 1 234 ? 16.827 6.628 -8.581 1.00 98.19 234 TYR A N 1
ATOM 1714 C CA . TYR A 1 234 ? 18.041 6.987 -9.318 1.00 98.19 234 TYR A CA 1
ATOM 1715 C C . TYR A 1 234 ? 17.774 7.303 -10.785 1.00 98.19 234 TYR A C 1
ATOM 1717 O O . TYR A 1 234 ? 17.036 6.582 -11.448 1.00 98.19 234 TYR A O 1
ATOM 1725 N N . GLU A 1 235 ? 18.366 8.381 -11.299 1.00 98.25 235 GLU A N 1
ATOM 1726 C CA . GLU A 1 235 ? 18.183 8.798 -12.696 1.00 98.25 235 GLU A CA 1
ATOM 1727 C C . GLU A 1 235 ? 18.970 7.915 -13.671 1.00 98.25 235 GLU A C 1
ATOM 1729 O O . GLU A 1 235 ? 18.462 7.602 -14.743 1.00 98.25 235 GLU A O 1
ATOM 1734 N N . ARG A 1 236 ? 20.193 7.508 -13.308 1.00 98.50 236 ARG A N 1
ATOM 1735 C CA . ARG A 1 236 ? 21.117 6.782 -14.197 1.00 98.50 236 ARG A CA 1
ATOM 1736 C C . ARG A 1 236 ? 21.455 5.386 -13.694 1.00 98.50 236 ARG A C 1
ATOM 1738 O O . ARG A 1 236 ? 21.529 5.161 -12.485 1.00 98.50 236 ARG A O 1
ATOM 1745 N N . GLY A 1 237 ? 21.755 4.473 -14.618 1.00 98.06 237 GLY A N 1
ATOM 1746 C CA . GLY A 1 237 ? 22.260 3.125 -14.307 1.00 98.06 237 GLY A CA 1
ATOM 1747 C C . GLY A 1 237 ? 21.205 2.118 -13.832 1.00 98.06 237 GLY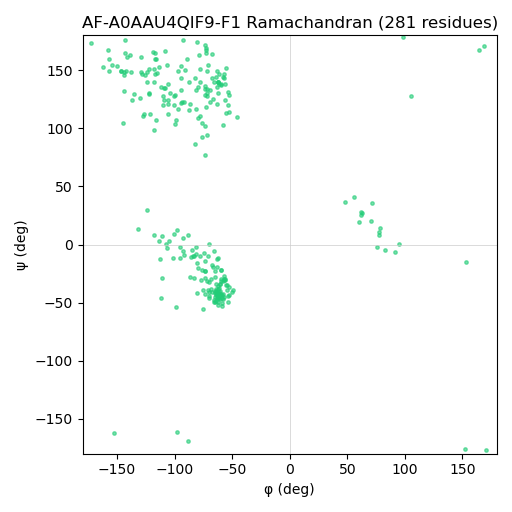 A C 1
ATOM 1748 O O . GLY A 1 237 ? 21.554 1.015 -13.417 1.00 98.06 237 GLY A O 1
ATOM 1749 N N . ILE A 1 238 ? 19.926 2.482 -13.898 1.00 98.62 238 ILE A N 1
ATOM 1750 C CA . ILE A 1 238 ? 18.786 1.615 -13.601 1.00 98.62 238 ILE A CA 1
ATOM 1751 C C . ILE A 1 238 ? 17.644 1.955 -14.555 1.00 98.62 238 ILE A C 1
ATOM 1753 O O . ILE A 1 238 ? 17.481 3.109 -14.948 1.00 98.62 238 ILE A O 1
ATOM 1757 N N . TYR A 1 239 ? 16.875 0.949 -14.947 1.00 98.75 239 TYR A N 1
ATOM 1758 C CA . TYR A 1 239 ? 15.852 1.035 -15.979 1.00 98.75 239 TYR A CA 1
ATOM 1759 C C . TYR A 1 239 ? 14.516 0.551 -15.432 1.00 98.75 239 TYR A C 1
ATOM 1761 O O . TYR A 1 239 ? 14.475 -0.388 -14.637 1.00 98.75 239 TYR A O 1
ATOM 1769 N N . ARG A 1 240 ? 13.431 1.170 -15.896 1.00 98.62 240 ARG A N 1
ATOM 1770 C CA . ARG A 1 240 ? 12.034 0.793 -15.637 1.00 98.62 240 ARG A CA 1
ATOM 1771 C C . ARG A 1 240 ? 11.337 0.373 -16.944 1.00 98.62 240 ARG A C 1
ATOM 1773 O O . ARG A 1 240 ? 11.798 0.762 -18.025 1.00 98.62 240 ARG A O 1
ATOM 1780 N N . PRO A 1 241 ? 10.231 -0.387 -16.883 1.00 98.44 241 PRO A N 1
ATOM 1781 C CA . PRO A 1 241 ? 9.635 -1.009 -18.062 1.00 98.44 241 PRO A CA 1
ATOM 1782 C C . PRO A 1 241 ? 8.785 -0.064 -18.915 1.00 98.44 241 PRO A C 1
ATOM 1784 O O . PRO A 1 241 ? 8.561 -0.355 -20.084 1.00 98.44 241 PRO A O 1
ATOM 1787 N N . SER A 1 242 ? 8.305 1.060 -18.384 1.00 98.25 242 SER A N 1
ATOM 1788 C CA . SER A 1 242 ? 7.440 2.001 -19.109 1.00 98.25 242 SER A CA 1
ATOM 1789 C C . SER A 1 242 ? 7.820 3.455 -18.823 1.00 98.25 242 SER A C 1
ATOM 1791 O O . SER A 1 242 ? 8.532 3.760 -17.866 1.00 98.25 242 SER A O 1
ATOM 1793 N N . GLN A 1 243 ? 7.357 4.391 -19.658 1.00 96.88 243 GLN A N 1
ATOM 1794 C CA . GLN A 1 243 ? 7.613 5.813 -19.405 1.00 96.88 243 GLN A CA 1
ATOM 1795 C C . GLN A 1 243 ? 6.999 6.272 -18.080 1.00 96.88 243 GLN A C 1
ATOM 1797 O O . GLN A 1 243 ? 7.638 7.059 -17.376 1.00 96.88 243 GLN A O 1
ATOM 1802 N N . ASP A 1 244 ? 5.813 5.758 -17.746 1.00 96.94 244 ASP A N 1
ATOM 1803 C CA . ASP A 1 244 ? 5.074 6.062 -16.527 1.00 96.94 244 ASP A CA 1
ATOM 1804 C C . ASP A 1 244 ? 4.351 4.825 -15.986 1.00 96.94 244 ASP A C 1
ATOM 1806 O O . ASP A 1 244 ? 4.220 3.822 -16.678 1.00 96.94 244 ASP A O 1
ATOM 1810 N N . SER A 1 245 ? 3.895 4.870 -14.742 1.00 97.00 245 SER A N 1
ATOM 1811 C CA . SER A 1 245 ? 3.066 3.824 -14.129 1.00 97.00 245 SER A CA 1
ATOM 1812 C C . SER A 1 245 ? 2.584 4.299 -12.765 1.00 97.00 245 SER A C 1
ATOM 1814 O O . SER A 1 245 ? 3.071 5.312 -12.264 1.00 97.00 245 SER A O 1
ATOM 1816 N N . LEU A 1 246 ? 1.700 3.544 -12.113 1.00 95.94 246 LEU A N 1
ATOM 1817 C CA . LEU A 1 246 ? 1.329 3.802 -10.720 1.00 95.94 246 LEU A CA 1
ATOM 1818 C C . LEU A 1 246 ? 2.544 3.812 -9.770 1.00 95.94 246 LEU A C 1
ATOM 1820 O O . LEU A 1 246 ? 2.551 4.547 -8.784 1.00 95.94 246 LEU A O 1
ATOM 1824 N N . MET A 1 247 ? 3.599 3.048 -10.078 1.00 96.44 247 MET A N 1
ATOM 1825 C CA . MET A 1 247 ? 4.835 3.035 -9.285 1.00 96.44 247 MET A CA 1
ATOM 1826 C C . MET A 1 247 ? 5.692 4.292 -9.493 1.00 96.44 247 MET A C 1
ATOM 1828 O O . MET A 1 247 ? 6.669 4.498 -8.775 1.00 96.44 247 MET A O 1
ATOM 1832 N N . ARG A 1 248 ? 5.327 5.157 -10.445 1.00 95.75 248 ARG A N 1
ATOM 1833 C CA . ARG A 1 248 ? 5.962 6.455 -10.701 1.00 95.75 248 ARG A CA 1
ATOM 1834 C C . ARG A 1 248 ? 5.044 7.633 -10.364 1.00 95.75 248 ARG A C 1
ATOM 1836 O O . ARG A 1 248 ? 5.488 8.562 -9.694 1.00 95.75 248 ARG A O 1
ATOM 1843 N N . SER A 1 249 ? 3.785 7.573 -10.792 1.00 93.50 249 SER A N 1
ATOM 1844 C CA . SER A 1 249 ? 2.795 8.652 -10.705 1.00 93.50 249 SER A CA 1
ATOM 1845 C C . SER A 1 249 ? 1.434 8.096 -10.266 1.00 93.50 249 SER A C 1
ATOM 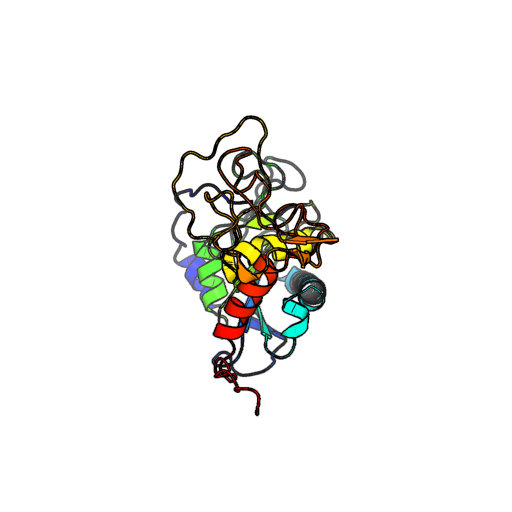1847 O O . SER A 1 249 ? 0.883 7.196 -10.898 1.00 93.50 249 SER A O 1
ATOM 1849 N N . LEU A 1 250 ? 0.861 8.635 -9.184 1.00 89.62 250 LEU A N 1
ATOM 1850 C CA . LEU A 1 250 ? -0.333 8.072 -8.523 1.00 89.62 250 LEU A CA 1
ATOM 1851 C C . LEU A 1 250 ? -1.620 8.125 -9.373 1.00 89.62 250 LEU A C 1
ATOM 1853 O O . LEU A 1 250 ? -2.577 7.391 -9.115 1.00 89.62 250 LEU A O 1
ATOM 1857 N N . ASP A 1 251 ? -1.668 8.976 -10.394 1.00 90.38 251 ASP A N 1
ATOM 1858 C CA . ASP A 1 251 ? -2.788 9.117 -11.329 1.00 90.38 251 ASP A CA 1
ATOM 1859 C C . ASP A 1 251 ? -2.734 8.117 -12.500 1.00 90.38 251 ASP A C 1
ATOM 1861 O O . ASP A 1 251 ? -3.684 8.020 -13.278 1.00 90.38 251 ASP A O 1
ATOM 1865 N N . LYS A 1 252 ? -1.664 7.323 -12.609 1.00 94.81 252 LYS A N 1
ATOM 1866 C CA . LYS A 1 252 ? -1.513 6.279 -13.629 1.00 94.81 252 LYS A CA 1
ATOM 1867 C C . LYS A 1 252 ? -1.969 4.909 -13.124 1.00 94.81 252 LYS A C 1
ATOM 1869 O O . LYS A 1 252 ? -1.939 4.657 -11.923 1.00 94.81 252 LYS A O 1
ATOM 1874 N N . PRO A 1 253 ? -2.410 3.997 -14.005 1.00 95.69 253 PRO A N 1
ATOM 1875 C CA . PRO A 1 253 ? -2.514 2.581 -13.666 1.00 95.69 253 PRO A CA 1
ATOM 1876 C C . PRO A 1 253 ? -1.120 1.937 -13.583 1.00 95.69 253 PRO A C 1
ATOM 1878 O O . PRO A 1 253 ? -0.122 2.511 -14.025 1.00 95.69 253 PRO A O 1
ATOM 1881 N N . PHE A 1 254 ? -1.041 0.726 -13.033 1.00 97.38 254 PHE A N 1
ATOM 1882 C CA . PHE A 1 254 ? 0.162 -0.097 -13.159 1.00 97.38 254 PHE A CA 1
ATOM 1883 C C . PHE A 1 254 ? 0.513 -0.328 -14.637 1.00 97.38 254 PHE A C 1
ATOM 1885 O O . PHE A 1 254 ? -0.373 -0.468 -15.484 1.00 97.38 254 PHE A O 1
ATOM 1892 N N . ASN A 1 255 ? 1.811 -0.417 -14.933 1.00 97.88 255 ASN A N 1
ATOM 1893 C CA . ASN A 1 255 ? 2.269 -0.944 -16.217 1.00 97.88 255 ASN A CA 1
ATOM 1894 C C . ASN A 1 255 ? 2.080 -2.472 -16.270 1.00 97.88 255 ASN A C 1
ATOM 1896 O O . ASN A 1 255 ? 1.772 -3.104 -15.256 1.00 97.88 255 ASN A O 1
ATOM 1900 N N . LEU A 1 256 ? 2.285 -3.085 -17.441 1.00 97.88 256 LEU A N 1
ATOM 1901 C CA . LEU A 1 256 ? 2.118 -4.537 -17.608 1.00 97.88 256 LEU A CA 1
ATOM 1902 C C . LEU A 1 256 ? 2.956 -5.374 -16.631 1.00 97.88 256 LEU A C 1
ATOM 1904 O O . LEU A 1 256 ? 2.489 -6.419 -16.187 1.00 97.88 256 LEU A O 1
ATOM 1908 N N . ILE A 1 257 ? 4.162 -4.926 -16.274 1.00 98.25 257 ILE A N 1
ATOM 1909 C CA . ILE A 1 257 ? 5.047 -5.673 -15.367 1.00 98.25 257 ILE A CA 1
ATOM 1910 C C . ILE A 1 257 ? 4.532 -5.593 -13.933 1.00 98.25 257 ILE A C 1
ATOM 1912 O O . ILE A 1 257 ? 4.459 -6.611 -13.247 1.00 98.25 257 ILE A O 1
ATOM 1916 N N . GLY A 1 258 ? 4.096 -4.405 -13.511 1.00 97.81 258 GLY A N 1
ATOM 1917 C CA . GLY A 1 258 ? 3.419 -4.193 -12.237 1.00 97.81 258 GLY A CA 1
ATOM 1918 C C . GLY A 1 258 ? 2.147 -5.029 -12.116 1.00 97.81 258 GLY A C 1
ATOM 1919 O O . GLY A 1 258 ? 1.957 -5.714 -11.114 1.00 97.81 258 GLY A O 1
ATOM 1920 N N . LEU A 1 259 ? 1.309 -5.046 -13.160 1.00 97.44 259 LEU A N 1
ATOM 1921 C CA . LEU A 1 259 ? 0.098 -5.869 -13.188 1.00 97.44 259 LEU A CA 1
ATOM 1922 C C . LEU A 1 259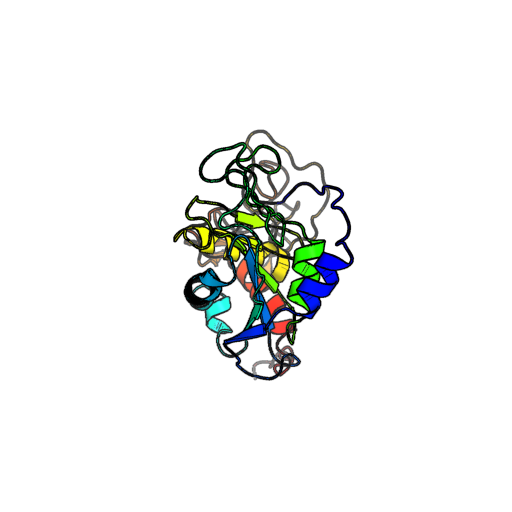 ? 0.412 -7.360 -13.105 1.00 97.44 259 LEU A C 1
ATOM 1924 O O . LEU A 1 259 ? -0.217 -8.049 -12.312 1.00 97.44 259 LEU A O 1
ATOM 1928 N N . ALA A 1 260 ? 1.388 -7.853 -13.872 1.00 97.25 260 ALA A N 1
ATOM 1929 C CA . ALA A 1 260 ? 1.765 -9.265 -13.858 1.00 97.25 260 ALA A CA 1
ATOM 1930 C C . ALA A 1 260 ? 2.283 -9.712 -12.481 1.00 97.25 260 ALA A C 1
ATOM 1932 O O . ALA A 1 260 ? 1.893 -10.772 -11.990 1.00 97.25 260 ALA A O 1
ATOM 1933 N N . ALA A 1 261 ? 3.118 -8.894 -11.835 1.00 97.31 261 ALA A N 1
ATOM 1934 C CA . ALA A 1 261 ? 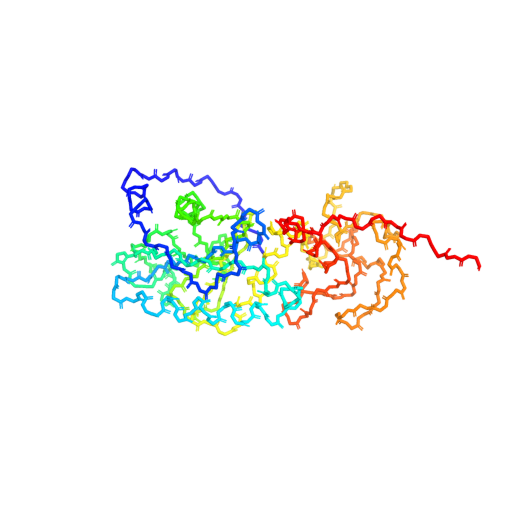3.635 -9.181 -10.500 1.00 97.31 261 ALA A CA 1
ATOM 1935 C C . ALA A 1 261 ? 2.517 -9.203 -9.445 1.00 97.31 261 ALA A C 1
ATOM 1937 O O . ALA A 1 261 ? 2.436 -10.132 -8.643 1.00 97.31 261 ALA A O 1
ATOM 1938 N N . MET A 1 262 ? 1.617 -8.217 -9.483 1.00 96.62 262 MET A N 1
ATOM 1939 C CA . MET A 1 262 ? 0.463 -8.157 -8.585 1.00 96.62 262 MET A CA 1
ATOM 1940 C C . MET A 1 262 ? -0.514 -9.318 -8.825 1.00 96.62 262 MET A C 1
ATOM 1942 O O . MET A 1 262 ? -0.979 -9.929 -7.866 1.00 96.62 262 MET A O 1
ATOM 1946 N N . ASP A 1 263 ? -0.788 -9.667 -10.087 1.00 96.00 263 ASP A N 1
ATOM 1947 C CA . ASP A 1 263 ? -1.612 -10.820 -10.467 1.00 96.00 263 ASP A CA 1
ATOM 1948 C C . ASP A 1 263 ? -1.041 -12.123 -9.898 1.00 96.00 263 ASP A C 1
ATOM 1950 O O . ASP A 1 263 ? -1.771 -12.919 -9.306 1.00 96.00 263 ASP A O 1
ATOM 1954 N N . GLN A 1 264 ? 0.269 -12.333 -10.049 1.00 95.19 264 GLN A N 1
ATOM 1955 C CA . GLN A 1 264 ? 0.949 -13.503 -9.506 1.00 95.19 264 GLN A CA 1
ATOM 1956 C C . GLN A 1 264 ? 0.871 -13.531 -7.976 1.00 95.19 264 GLN A C 1
ATOM 1958 O O . GLN A 1 264 ? 0.560 -14.575 -7.402 1.00 95.19 264 GLN A O 1
ATOM 1963 N N . ALA A 1 265 ? 1.138 -12.403 -7.316 1.00 94.50 265 ALA A N 1
ATOM 1964 C CA . ALA A 1 265 ? 1.125 -12.310 -5.862 1.00 94.50 265 ALA A CA 1
ATOM 1965 C C . ALA A 1 265 ? -0.267 -12.598 -5.284 1.00 94.50 265 ALA A C 1
ATOM 1967 O O . ALA A 1 265 ? -0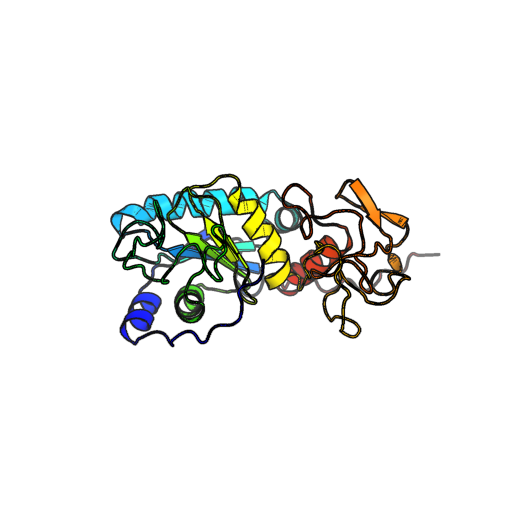.405 -13.494 -4.450 1.00 94.50 265 ALA A O 1
ATOM 1968 N N . ILE A 1 266 ? -1.304 -11.913 -5.779 1.00 94.75 266 ILE A N 1
ATOM 1969 C CA . ILE A 1 266 ? -2.690 -12.099 -5.329 1.00 94.75 266 ILE A CA 1
ATOM 1970 C C . ILE A 1 266 ? -3.168 -13.520 -5.657 1.00 94.75 266 ILE A C 1
ATOM 1972 O O . ILE A 1 266 ? -3.673 -14.228 -4.784 1.00 94.75 266 ILE A O 1
ATOM 1976 N N . GLY A 1 267 ? -2.952 -13.974 -6.895 1.00 93.88 267 GLY A N 1
ATOM 1977 C CA . GLY A 1 267 ? -3.355 -15.304 -7.346 1.00 93.88 267 GLY A CA 1
ATOM 1978 C C . GLY A 1 267 ? -2.701 -16.438 -6.553 1.00 93.88 267 GLY A C 1
ATOM 1979 O O . GLY A 1 267 ? -3.352 -17.444 -6.297 1.00 93.88 267 GLY A O 1
ATOM 1980 N N . SER A 1 268 ? -1.453 -16.268 -6.100 1.00 92.88 268 SER A N 1
ATOM 1981 C CA . SER A 1 268 ? -0.748 -17.282 -5.301 1.00 92.88 268 SER A CA 1
ATOM 1982 C C . SER A 1 268 ? -1.374 -17.548 -3.926 1.00 92.88 268 SER A C 1
ATOM 1984 O O . SER A 1 268 ? -1.162 -18.622 -3.366 1.00 92.88 268 SER A O 1
ATOM 1986 N N . LYS A 1 269 ? -2.143 -16.592 -3.387 1.00 90.75 269 LYS A N 1
ATOM 1987 C CA . LYS A 1 269 ? -2.872 -16.739 -2.115 1.00 90.75 269 LYS A CA 1
ATOM 1988 C C . LYS A 1 269 ? -4.243 -17.379 -2.303 1.00 90.75 269 LYS A C 1
ATOM 1990 O O . LYS A 1 269 ? -4.741 -18.085 -1.432 1.00 90.75 269 LYS A O 1
ATOM 1995 N N . ILE A 1 270 ? -4.836 -17.189 -3.478 1.00 91.50 270 ILE A N 1
ATOM 1996 C CA . ILE A 1 270 ? -6.156 -17.712 -3.818 1.00 91.50 270 ILE A CA 1
ATOM 1997 C C . ILE A 1 270 ? -6.010 -19.174 -4.266 1.00 91.50 270 ILE A C 1
ATOM 1999 O O . ILE A 1 270 ? -5.887 -19.498 -5.448 1.00 91.50 270 ILE A O 1
ATOM 2003 N N . SER A 1 271 ? -6.023 -20.087 -3.295 1.00 73.38 271 SER A N 1
ATOM 2004 C CA . SER A 1 271 ? -5.944 -21.529 -3.550 1.00 73.38 271 SER A CA 1
ATOM 2005 C C . SER A 1 271 ? -7.259 -22.066 -4.131 1.00 73.38 271 SER A C 1
ATOM 2007 O O . SER A 1 271 ? -8.313 -22.004 -3.499 1.00 73.38 271 SER A O 1
ATOM 2009 N N . GLY A 1 272 ? -7.179 -22.597 -5.357 1.00 55.25 272 GLY A N 1
ATOM 2010 C CA . GLY A 1 272 ? -8.304 -23.103 -6.161 1.00 55.25 272 GLY A CA 1
ATOM 2011 C C . GLY A 1 272 ? -8.066 -23.031 -7.677 1.00 55.25 272 GLY A C 1
ATOM 2012 O O . GLY A 1 272 ? -8.747 -23.713 -8.440 1.00 55.25 272 GLY A O 1
ATOM 2013 N N . VAL A 1 273 ? -7.061 -22.270 -8.121 1.00 45.72 273 VAL A N 1
ATOM 2014 C CA . VAL A 1 273 ? -6.554 -22.288 -9.499 1.00 45.72 273 VAL A CA 1
ATOM 2015 C C . VAL A 1 273 ? -5.110 -22.775 -9.451 1.00 45.72 273 VAL A C 1
ATOM 2017 O O . VAL A 1 273 ? -4.220 -22.072 -8.983 1.00 45.72 273 VAL A O 1
ATOM 2020 N N . ALA A 1 274 ? -4.870 -24.006 -9.902 1.00 32.47 274 ALA A N 1
ATOM 2021 C CA . ALA A 1 274 ? -3.512 -24.453 -10.191 1.00 32.47 274 ALA A CA 1
ATOM 2022 C C . ALA A 1 274 ? -2.899 -23.505 -11.243 1.00 32.47 274 ALA A C 1
ATOM 2024 O O . ALA A 1 274 ? -3.632 -23.084 -12.144 1.00 32.47 274 ALA A O 1
ATOM 2025 N N . PRO A 1 275 ? -1.594 -23.179 -11.193 1.00 38.53 275 PRO A N 1
ATOM 2026 C CA . PRO A 1 275 ? -0.948 -22.509 -12.314 1.00 38.53 275 PRO A CA 1
ATOM 2027 C C . PRO A 1 275 ? -1.169 -23.378 -13.554 1.00 38.53 275 PRO A C 1
ATOM 2029 O O . PRO A 1 275 ? -0.731 -24.528 -13.598 1.00 38.53 275 PRO A O 1
ATOM 2032 N N . GLY A 1 276 ? -1.942 -22.856 -14.510 1.00 35.88 276 GLY A N 1
ATOM 2033 C CA . GLY A 1 276 ? -2.334 -23.579 -15.708 1.00 35.88 276 GLY A CA 1
ATOM 2034 C C . GLY A 1 276 ? -1.100 -24.139 -16.397 1.00 35.88 276 GLY A C 1
ATOM 2035 O O . GLY A 1 276 ? -0.245 -23.398 -16.880 1.00 35.88 276 GLY A O 1
ATOM 2036 N N . THR A 1 277 ? -1.010 -25.464 -16.424 1.00 35.72 277 THR A N 1
ATOM 2037 C CA . THR A 1 277 ? -0.165 -26.180 -17.366 1.00 35.72 277 THR A CA 1
ATOM 2038 C C . THR A 1 277 ? -0.508 -25.687 -18.762 1.00 35.72 277 THR A C 1
ATOM 2040 O O . THR A 1 277 ? -1.681 -25.657 -19.134 1.00 35.72 277 THR A O 1
ATOM 2043 N N . SER A 1 278 ? 0.518 -25.293 -19.506 1.00 38.53 278 SER A N 1
ATOM 2044 C CA . SER A 1 278 ? 0.445 -24.923 -20.911 1.00 38.53 278 SER A CA 1
ATOM 2045 C C . SER A 1 278 ? -0.383 -25.933 -21.706 1.00 38.53 278 SER A C 1
ATOM 2047 O O . SER A 1 278 ? 0.038 -27.067 -21.940 1.00 38.53 278 SER A O 1
ATOM 2049 N N . GLU A 1 279 ? -1.563 -25.515 -22.150 1.00 32.84 279 GLU A N 1
ATOM 2050 C CA . GLU A 1 279 ? -2.304 -26.268 -23.148 1.00 32.84 279 GLU A CA 1
ATOM 2051 C C . GLU A 1 279 ? -1.636 -26.003 -24.501 1.00 32.84 279 GLU A C 1
ATOM 2053 O O . GLU A 1 279 ? -1.690 -24.908 -25.065 1.00 32.84 279 GLU A O 1
ATOM 2058 N N . GLN A 1 280 ? -0.890 -27.004 -24.969 1.00 37.59 280 GLN A N 1
ATOM 2059 C CA . GLN A 1 280 ? -0.351 -27.053 -26.320 1.00 37.59 280 GLN A CA 1
ATOM 2060 C C . GLN A 1 280 ? -1.503 -26.928 -27.323 1.00 37.59 280 GLN A C 1
ATOM 2062 O O . GLN A 1 280 ? -2.436 -27.729 -27.307 1.00 37.59 280 GLN A O 1
ATOM 2067 N N . ALA A 1 281 ? -1.408 -25.949 -28.222 1.00 31.39 281 ALA A N 1
ATOM 2068 C CA . ALA A 1 281 ? -2.307 -25.837 -29.362 1.00 31.39 281 ALA A CA 1
ATOM 2069 C C . ALA A 1 281 ? -2.209 -27.097 -30.252 1.00 31.39 281 ALA A C 1
ATOM 2071 O O . ALA A 1 281 ? -1.094 -27.577 -30.502 1.00 31.39 281 ALA A O 1
ATOM 2072 N N . PRO A 1 282 ? -3.334 -27.645 -30.749 1.00 42.19 282 PRO A N 1
ATOM 2073 C CA . PRO A 1 282 ? -3.293 -28.736 -31.707 1.00 42.19 282 PRO A CA 1
ATOM 2074 C C . PRO A 1 282 ? -2.823 -28.221 -33.075 1.00 42.19 282 PRO A C 1
ATOM 2076 O O . PRO A 1 282 ? -3.025 -27.058 -33.423 1.00 42.19 282 PRO A O 1
ATOM 2079 N N . ARG A 1 283 ? -2.153 -29.122 -33.798 1.00 41.50 283 ARG A N 1
ATOM 2080 C CA . ARG A 1 283 ? -1.494 -28.920 -35.097 1.00 41.50 283 ARG A CA 1
ATOM 2081 C C . ARG A 1 283 ? -2.403 -28.378 -36.193 1.00 41.50 283 ARG A C 1
ATOM 2083 O O . ARG A 1 283 ? -3.577 -28.805 -36.234 1.00 41.50 283 ARG A O 1
#

Sequence (283 aa):
MKIPRQAEAAPSRADEQAAAAADVIPIQNSGPSDSRFDMVILGDGYTASEMGLLRQQAQSKWDELSTTAPWDKYRQNINVWLVNVVSNQSGVDNDPTEGVSRDTALDMGFFCGGLERLLCLSEPKAQAYAAQAPGVDAIVAVGHTSKYGGAGYPSLATVSGGNEHSGRIAIHELGHSVGGLADEYFTPDTTYPGGEPGEPNVTTDPSGSKWASYLGQSTPDGGTIGAYEGGSQYERGIYRPSQDSLMRSLDKPFNLIGLAAMDQAIGSKISGVAPGTSEQAPR

Solvent-accessible surface area (backbone atoms only — not comparable to full-atom values): 14703 Å² total; per-residue (Å²): 104,77,67,80,91,68,93,73,77,76,64,49,74,65,52,52,53,52,26,77,67,43,55,69,44,73,78,37,79,55,68,63,52,82,40,18,33,20,36,28,36,38,46,24,9,30,26,81,89,34,50,68,55,51,52,52,33,51,49,51,45,47,58,57,47,45,69,33,83,70,41,38,82,41,48,75,42,33,27,28,36,36,39,54,45,64,11,86,28,74,28,32,21,34,52,100,44,79,86,40,80,45,61,31,64,31,57,36,25,42,36,51,95,78,36,68,42,28,31,43,59,42,63,60,43,47,50,52,37,49,67,66,42,94,39,75,68,40,37,41,35,30,35,40,37,57,64,75,28,27,29,18,43,80,72,33,20,23,21,19,44,64,22,89,72,17,51,44,45,34,57,39,21,40,35,36,42,56,30,45,40,54,50,42,36,53,38,84,97,34,66,50,89,71,75,75,58,88,31,74,49,41,35,55,48,79,79,25,68,86,49,54,93,46,55,74,38,76,27,78,44,76,44,45,27,44,50,34,73,19,16,70,50,13,35,33,69,24,20,14,45,39,89,53,16,24,51,48,39,65,92,37,45,45,28,60,59,54,42,51,37,35,50,51,44,52,50,70,43,28,53,88,64,74,85,76,74,82,77,76,79,80,134

Nearest PDB structures (foldseek):
  4df9-assembly2_C  TM=8.814E-01  e=6.520E-24  Bacteroides fragilis NCTC 9343
  4df9-assembly3_F  TM=8.820E-01  e=8.384E-24  Bacteroides fragilis NCTC 9343
  4df9-assembly1_B  TM=8.693E-01  e=7.393E-24  Bacteroides fragilis NCTC 9343
  4df9-assembly2_D  TM=8.491E-01  e=1.386E-23  Bacteroides fragilis NCTC 9343
  4df9-assembly3_E  TM=8.741E-01  e=8.063E-23  Bacteroides fragilis NCTC 9343

Foldseek 3Di:
DAADDDDFDADDPVLLVLLLPWDKDWPDDLDQQQQAAEEEEEEKQAAPVCLVVSSVLLNVLCVVQCVAPPNVVCVNRYTYMYTYFHFPHHFAAQPPHHPDHGRMSFNWYACRVNHRQETDGNPNSQVSNRVNDSDAQEYEYETRDQDHHKHADLHYIYFHSNHPLGSLVRVLNCLCNQLVAFQQAADPPFADPDAADPHLFKGLDQASVSPVVQAQPQWQQRFGFGWDAGGNHGRHRMTGGTPDDSSHDSPGHHTPRSSVSNCCRRVVSNPDDDPDDDDDDDD

Secondary structure (DSSP, 8-state):
-BPP---PPPPPHHHHHHHHT--EEEEE--S-GGGSEEEEEEEES--GGGHHHHHHHHHHHHHHHTTSTTTTTTGGGEEEEEE-PPPSSSS-BT-SSTT-----SS--BS-GGG-TT--B--HHHHHHHHTTSS--SEEEEEES--S--EEE-SS-EEEETT-TTSHHHHHHHHHHHTT-PPP--EEEEEE--SSS-SSTT-BS-TT-GGGGGGTT-B-TTSSB---EEEETEEEEEEEESSS--TTT-TTSPPPHHHHHHHHHHHHHHSTT-------PPP-